Protein AF-A0A4Y7SWI3-F1 (afdb_monomer)

pLDDT: mean 71.52, std 21.08, range [27.8, 94.12]

Secondary structure (DSSP, 8-state):
------------TTS----------TTS-PPPP-------HHHHHHHHHHHHHHHHHHHHHHHHHHHHHHHHHHHHHHHHHHHHHHHHHHTT-SSHHHHHHHHHT---HHHHHHHHHHHHHHHHHHHHHHHHH-TTSHHHHHHHHHHHHHHHHHHHHHHHHHSPPTTS-HHHHHHH--HHHHHHHHHHH-HHHHHHHHHHHT-----------------------------PPPPP------TT-----PPP--------

Organism: Coprinellus micaceus (NCBI:txid71717)

Sequence (260 aa):
MTGSTKRKRNQAENSPVGTVFQPYDPHAPKKTRRVLVDLTPEVREKNQREWAAKQKERDEEKAKEDARRERELKEAEDRLVVESVELLRERGHETLFKFLKSLYTTRDQQLSGQVSKMVGHHAEELLEFIQARDSTAKTADWVKENFAKVLASEMDGVTQLLRPQRNGEVSVVLDEFSLEKLLENTEGIAPNLRQLVSDLLGYEQDQVTKKKKDVGKEIIDSPTQSGLSGKAPNSRILTRITRDDIPIWQPAEFENLSPQ

Radius of gyration: 35.12 Å; Cα contacts (8 Å, |Δi|>4): 52; chains: 1; bounding box: 72×80×93 Å

Structure (mmCIF, N/CA/C/O backbone):
data_AF-A0A4Y7SWI3-F1
#
_entry.id   AF-A0A4Y7SWI3-F1
#
loop_
_atom_site.group_PDB
_atom_site.id
_atom_site.type_symbol
_atom_site.label_atom_id
_atom_site.label_alt_id
_atom_site.label_comp_id
_atom_site.label_asym_id
_atom_site.label_entity_id
_atom_site.label_seq_id
_atom_site.pdbx_PDB_ins_code
_atom_site.Cartn_x
_atom_site.Cartn_y
_atom_site.Cartn_z
_atom_site.occupancy
_atom_site.B_iso_or_equiv
_atom_site.auth_seq_id
_atom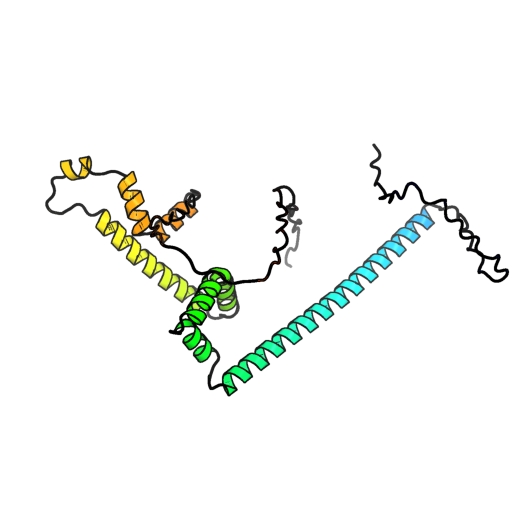_site.auth_comp_id
_atom_site.auth_asym_id
_atom_site.auth_atom_id
_atom_site.pdbx_PDB_model_num
ATOM 1 N N . MET A 1 1 ? 48.931 7.410 -10.418 1.00 37.62 1 MET A N 1
ATOM 2 C CA . MET A 1 1 ? 48.480 6.290 -9.565 1.00 37.62 1 MET A CA 1
ATOM 3 C C . MET A 1 1 ? 47.543 5.423 -10.392 1.00 37.62 1 MET A C 1
ATOM 5 O O . MET A 1 1 ? 46.530 5.925 -10.853 1.00 37.62 1 MET A O 1
ATOM 9 N N . THR A 1 2 ? 47.938 4.190 -10.702 1.00 39.50 2 THR A N 1
ATOM 10 C CA . THR A 1 2 ? 47.266 3.301 -11.664 1.00 39.50 2 THR A CA 1
ATOM 11 C C . THR A 1 2 ? 46.484 2.206 -10.933 1.00 39.50 2 THR A C 1
ATOM 13 O O . THR A 1 2 ? 47.064 1.382 -10.231 1.00 39.50 2 THR A O 1
ATOM 16 N N . GLY A 1 3 ? 45.157 2.195 -11.091 1.00 39.53 3 GLY A N 1
ATOM 17 C CA . GLY A 1 3 ? 44.271 1.149 -10.573 1.00 39.53 3 GLY A CA 1
ATOM 18 C C . GLY A 1 3 ? 44.156 -0.023 -11.549 1.00 39.53 3 GLY A C 1
ATOM 19 O O . GLY A 1 3 ? 43.645 0.126 -12.655 1.00 39.53 3 GLY A O 1
ATOM 20 N N . SER A 1 4 ? 44.659 -1.183 -11.132 1.00 40.66 4 SER A N 1
ATOM 21 C CA . SER A 1 4 ? 44.660 -2.459 -11.854 1.00 40.66 4 SER A CA 1
ATOM 22 C C . SER A 1 4 ? 43.340 -3.210 -11.645 1.00 40.66 4 SER A C 1
ATOM 24 O O . SER A 1 4 ? 42.996 -3.556 -10.515 1.00 40.66 4 SER A O 1
ATOM 26 N N . THR A 1 5 ? 42.598 -3.506 -12.715 1.00 46.28 5 THR A N 1
ATOM 27 C CA . THR A 1 5 ? 41.441 -4.413 -12.658 1.00 46.28 5 THR A CA 1
ATOM 28 C C . THR A 1 5 ? 41.903 -5.868 -12.796 1.00 46.28 5 THR A C 1
ATOM 30 O O . THR A 1 5 ? 42.345 -6.325 -13.852 1.00 46.28 5 THR A O 1
ATOM 33 N N . LYS A 1 6 ? 41.805 -6.613 -11.685 1.00 42.59 6 LYS A N 1
ATOM 34 C CA . LYS A 1 6 ? 42.124 -8.045 -11.576 1.00 42.59 6 LYS A CA 1
ATOM 35 C C . LYS A 1 6 ? 41.226 -8.880 -12.497 1.00 42.59 6 LYS A C 1
ATOM 37 O O . LYS A 1 6 ? 40.041 -9.056 -12.231 1.00 42.59 6 LYS A O 1
ATOM 42 N N . ARG A 1 7 ? 41.808 -9.485 -13.538 1.00 49.97 7 ARG A N 1
ATOM 43 C CA . ARG A 1 7 ? 41.201 -10.629 -14.237 1.00 49.97 7 ARG A CA 1
ATOM 44 C C . ARG A 1 7 ? 41.247 -11.854 -13.318 1.00 49.97 7 ARG A C 1
ATOM 46 O O . ARG A 1 7 ? 42.328 -12.258 -12.894 1.00 49.97 7 ARG A O 1
ATOM 53 N N . LYS A 1 8 ? 40.085 -12.450 -13.027 1.00 44.06 8 LYS A N 1
ATOM 54 C CA . LYS A 1 8 ? 39.962 -13.753 -12.351 1.00 44.06 8 LYS A CA 1
ATOM 55 C C . LYS A 1 8 ? 40.698 -14.813 -13.177 1.00 44.06 8 LYS A C 1
ATOM 57 O O . LYS A 1 8 ? 40.262 -15.183 -14.264 1.00 44.06 8 LYS A O 1
ATOM 62 N N . ARG A 1 9 ? 41.839 -15.268 -12.663 1.00 41.06 9 ARG A N 1
ATOM 63 C CA . ARG A 1 9 ? 42.593 -16.417 -13.165 1.00 41.06 9 ARG A CA 1
ATOM 64 C C . ARG A 1 9 ? 42.062 -17.638 -12.422 1.00 41.06 9 ARG A C 1
ATOM 66 O O . ARG A 1 9 ? 42.342 -17.783 -11.239 1.00 41.06 9 ARG A O 1
ATOM 73 N N . ASN A 1 10 ? 41.278 -18.482 -13.086 1.00 42.62 10 ASN A N 1
ATOM 74 C CA . ASN A 1 10 ? 40.970 -19.798 -12.536 1.00 42.62 10 ASN A CA 1
ATOM 75 C C . ASN A 1 10 ? 42.257 -20.632 -12.590 1.00 42.62 10 ASN A C 1
ATOM 77 O O . ASN A 1 10 ? 42.744 -20.983 -13.663 1.00 42.62 10 ASN A O 1
ATOM 81 N N . GLN A 1 11 ? 42.837 -20.847 -11.412 1.00 44.59 11 GLN A N 1
ATOM 82 C CA . GLN A 1 11 ? 43.920 -21.781 -11.133 1.00 44.59 11 GLN A CA 1
ATOM 83 C C . GLN A 1 11 ? 43.349 -23.205 -11.199 1.00 44.59 11 GLN A C 1
ATOM 85 O O . GLN A 1 11 ? 42.493 -23.570 -10.399 1.00 44.59 11 GLN A O 1
ATOM 90 N N . ALA A 1 12 ? 43.835 -24.004 -12.143 1.00 43.47 12 ALA A N 1
ATOM 91 C CA . ALA A 1 12 ? 43.841 -25.459 -12.048 1.00 43.47 12 ALA A CA 1
ATOM 92 C C . ALA A 1 12 ? 45.313 -25.885 -12.147 1.00 43.47 12 ALA A C 1
ATOM 94 O O . ALA A 1 12 ? 45.834 -26.189 -13.219 1.00 43.47 12 ALA A O 1
ATOM 95 N N . GLU A 1 13 ? 46.016 -25.783 -11.020 1.00 50.88 13 GLU A N 1
ATOM 96 C CA . GLU A 1 13 ? 47.430 -26.136 -10.856 1.00 50.88 13 GLU A CA 1
ATOM 97 C C . GLU A 1 13 ? 47.596 -27.652 -10.725 1.00 50.88 13 GLU A C 1
ATOM 99 O O . GLU A 1 13 ? 47.768 -28.171 -9.631 1.00 50.88 13 GLU A O 1
ATOM 104 N N . ASN A 1 14 ? 47.441 -28.356 -11.850 1.00 52.88 14 ASN A N 1
ATOM 105 C CA . ASN A 1 14 ? 48.118 -29.616 -12.224 1.00 52.88 14 ASN A CA 1
ATOM 106 C C . ASN A 1 14 ? 47.456 -30.288 -13.438 1.00 52.88 14 ASN A C 1
ATOM 108 O O . ASN A 1 14 ? 47.451 -31.510 -13.566 1.00 52.88 14 ASN A O 1
ATOM 112 N N . SER A 1 15 ? 46.912 -29.511 -14.376 1.00 49.03 15 SER A N 1
ATOM 113 C CA . SER A 1 15 ? 46.678 -30.059 -15.710 1.00 49.03 15 SER A CA 1
ATOM 114 C C . SER A 1 15 ? 47.949 -29.829 -16.527 1.00 49.03 15 SER A C 1
ATOM 116 O O . SER A 1 15 ? 48.366 -28.669 -16.626 1.00 49.03 15 SER A O 1
ATOM 118 N N . PRO A 1 16 ? 48.578 -30.864 -17.127 1.00 50.22 16 PRO A N 1
ATOM 119 C CA . PRO A 1 16 ? 49.576 -30.609 -18.157 1.00 50.22 16 PRO A CA 1
ATOM 120 C C . PRO A 1 16 ? 48.897 -29.695 -19.172 1.00 50.22 16 PRO A C 1
ATOM 122 O O . PRO A 1 16 ? 47.723 -29.913 -19.490 1.00 50.22 16 PRO A O 1
ATOM 125 N N . VAL A 1 17 ? 49.583 -28.624 -19.581 1.00 51.03 17 VAL A N 1
ATOM 126 C CA . VAL A 1 17 ? 49.103 -27.712 -20.622 1.00 51.03 17 VAL A CA 1
ATOM 127 C C . VAL A 1 17 ? 48.615 -28.597 -21.753 1.00 51.03 17 VAL A C 1
ATOM 129 O O 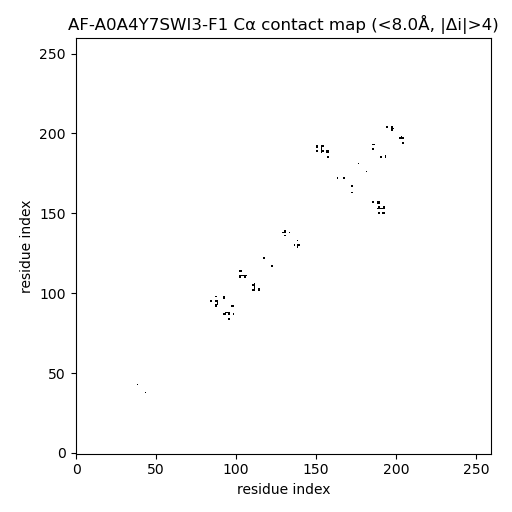. VAL A 1 17 ? 49.409 -29.248 -22.427 1.00 51.03 17 VAL A O 1
ATOM 132 N N . GLY A 1 18 ? 47.294 -28.693 -21.890 1.00 47.78 18 GLY A N 1
ATOM 133 C CA . GLY A 1 18 ? 46.654 -29.427 -22.957 1.00 47.78 18 GLY A CA 1
ATOM 134 C C . GLY A 1 18 ? 46.876 -28.629 -24.222 1.00 47.78 18 GLY A C 1
ATOM 135 O O . GLY A 1 18 ? 45.960 -27.986 -24.723 1.00 47.78 18 GLY A O 1
ATOM 136 N N . THR A 1 19 ? 48.102 -28.638 -24.742 1.00 57.06 19 THR A N 1
ATOM 137 C CA . THR A 1 19 ? 48.333 -28.553 -26.175 1.00 57.06 19 THR A CA 1
ATOM 138 C C . THR A 1 19 ? 47.625 -29.760 -26.757 1.00 57.06 19 THR A C 1
ATOM 140 O O . THR A 1 19 ? 48.216 -30.811 -26.985 1.00 57.06 19 THR A O 1
ATOM 143 N N . VAL A 1 20 ? 46.311 -29.624 -26.934 1.00 56.41 20 VAL A N 1
ATOM 144 C CA . VAL A 1 20 ? 45.574 -30.429 -27.888 1.00 56.41 20 VAL A CA 1
ATOM 145 C C . VAL A 1 20 ? 46.288 -30.137 -29.194 1.00 56.41 20 VAL A C 1
ATOM 147 O O . VAL A 1 20 ? 46.222 -29.017 -29.702 1.00 56.41 20 VAL A O 1
ATOM 150 N N . PHE A 1 21 ? 47.086 -31.099 -29.649 1.00 56.59 21 PHE A N 1
ATOM 151 C CA . PHE A 1 21 ? 47.732 -31.049 -30.944 1.00 56.59 21 PHE A CA 1
ATOM 152 C C . PHE A 1 21 ? 46.587 -31.038 -31.953 1.00 56.59 21 PHE A C 1
ATOM 154 O O . PHE A 1 21 ? 46.033 -32.082 -32.287 1.00 56.59 21 PHE A O 1
ATOM 161 N N . GLN A 1 22 ? 46.125 -29.842 -32.328 1.00 64.25 22 GLN A N 1
ATOM 162 C CA . GLN A 1 22 ? 45.153 -29.711 -33.397 1.00 64.25 22 GLN A CA 1
ATOM 163 C C . GLN A 1 22 ? 45.850 -30.252 -34.646 1.00 64.25 22 GLN A C 1
ATOM 165 O O . GLN A 1 22 ? 46.928 -29.747 -34.980 1.00 64.25 22 GLN A O 1
ATOM 170 N N . PRO A 1 23 ? 45.301 -31.296 -35.297 1.00 66.50 23 PRO A N 1
ATOM 171 C CA . PRO A 1 23 ? 45.815 -31.752 -36.576 1.00 66.50 23 PRO A CA 1
ATOM 172 C C . PRO A 1 23 ? 45.941 -30.536 -37.487 1.00 66.50 23 PRO A C 1
ATOM 174 O O . PRO A 1 23 ? 45.025 -29.713 -37.539 1.00 66.50 23 PRO A O 1
ATOM 177 N N . TYR A 1 24 ? 47.094 -30.385 -38.137 1.00 69.69 24 TYR A N 1
ATOM 178 C CA . TYR A 1 24 ? 47.294 -29.316 -39.102 1.00 69.69 24 TYR A CA 1
ATOM 179 C C . TYR A 1 24 ? 46.238 -29.469 -40.196 1.00 69.69 24 TYR A C 1
ATOM 181 O O . TYR A 1 24 ? 46.327 -30.376 -41.020 1.00 69.69 24 TYR A O 1
ATOM 189 N N . ASP A 1 25 ? 45.217 -28.619 -40.155 1.00 73.12 25 ASP A N 1
ATOM 190 C CA . ASP A 1 25 ? 44.216 -28.517 -41.201 1.00 73.12 25 ASP A CA 1
ATOM 191 C C . ASP A 1 25 ? 44.720 -27.477 -42.217 1.00 73.12 25 ASP A C 1
ATOM 193 O O . ASP A 1 25 ? 44.736 -26.278 -41.908 1.00 73.12 25 ASP A O 1
ATOM 197 N N . PRO A 1 26 ? 45.169 -27.900 -43.416 1.00 68.94 26 PRO A N 1
ATOM 198 C CA . PRO A 1 26 ? 45.657 -26.988 -44.447 1.00 68.94 26 PRO A CA 1
ATOM 199 C C . PRO A 1 26 ? 44.564 -26.046 -44.978 1.00 68.94 26 PRO A C 1
ATOM 201 O O . PRO A 1 26 ? 44.886 -25.068 -45.656 1.00 68.94 26 PRO A O 1
ATOM 204 N N . HIS A 1 27 ? 43.293 -26.303 -44.648 1.00 74.31 27 HIS A N 1
ATOM 205 C CA . HIS A 1 27 ? 42.142 -25.477 -45.002 1.00 74.31 27 HIS A CA 1
ATOM 206 C C . HIS A 1 27 ? 41.594 -24.653 -43.833 1.00 74.31 27 HIS A C 1
ATOM 208 O O . HIS A 1 27 ? 40.660 -23.872 -44.036 1.00 74.31 27 HIS A O 1
ATOM 214 N N . ALA A 1 28 ? 42.178 -24.752 -42.633 1.00 70.88 28 ALA A N 1
ATOM 215 C CA . ALA A 1 28 ? 41.762 -23.909 -41.523 1.00 70.88 28 ALA A CA 1
ATOM 216 C C . ALA A 1 28 ? 41.959 -22.429 -41.895 1.00 70.88 28 ALA A C 1
ATOM 218 O O . ALA A 1 28 ? 43.050 -22.035 -42.334 1.00 70.88 28 ALA A O 1
ATOM 219 N N . PRO A 1 29 ? 40.932 -21.575 -41.715 1.00 72.06 29 PRO A N 1
ATOM 220 C CA . PRO A 1 29 ? 41.056 -20.164 -42.027 1.00 72.06 29 PRO A CA 1
ATOM 221 C C . PRO A 1 29 ? 42.171 -19.572 -41.163 1.00 72.06 29 PRO A C 1
ATOM 223 O O . PRO A 1 29 ? 42.093 -19.547 -39.931 1.00 72.06 29 PRO A O 1
ATOM 226 N N . LYS A 1 30 ? 43.243 -19.109 -41.816 1.00 72.88 30 LYS A N 1
ATOM 227 C CA . LYS A 1 30 ? 44.361 -18.439 -41.146 1.00 72.88 30 LYS A CA 1
ATOM 228 C C . LYS A 1 30 ? 43.786 -17.277 -40.341 1.00 72.88 30 LYS A C 1
ATOM 230 O O . LYS A 1 30 ? 43.145 -16.399 -40.914 1.00 72.88 30 LYS A O 1
ATOM 235 N N . LYS A 1 31 ? 44.012 -17.264 -39.021 1.00 65.69 31 LYS A N 1
ATOM 236 C CA . LYS A 1 31 ? 43.609 -16.138 -38.165 1.00 65.69 31 LYS A CA 1
ATOM 237 C C . LYS A 1 31 ? 44.147 -14.853 -38.787 1.00 65.69 31 LYS A C 1
ATOM 239 O O . LYS A 1 31 ? 45.359 -14.706 -38.945 1.00 65.69 31 LYS A O 1
ATOM 244 N N . THR A 1 32 ? 43.249 -13.946 -39.155 1.00 61.25 32 THR A N 1
ATOM 245 C CA . THR A 1 32 ? 43.605 -12.679 -39.786 1.00 61.25 32 THR A CA 1
ATOM 246 C C . THR A 1 32 ? 44.532 -11.924 -38.843 1.00 61.25 32 THR A C 1
ATOM 248 O O . THR A 1 32 ? 44.168 -11.600 -37.708 1.00 61.25 32 THR A O 1
ATOM 251 N N . ARG A 1 33 ? 45.769 -11.690 -39.287 1.00 58.16 33 ARG A N 1
ATOM 252 C CA . ARG A 1 33 ? 46.741 -10.907 -38.528 1.00 58.16 33 ARG A CA 1
ATOM 253 C C . ARG A 1 33 ? 46.169 -9.495 -38.427 1.00 58.16 33 ARG A C 1
ATOM 255 O O . ARG A 1 33 ? 45.943 -8.859 -39.452 1.00 58.16 33 ARG A O 1
ATOM 262 N N . ARG A 1 34 ? 45.869 -9.029 -37.210 1.00 58.25 34 ARG A N 1
ATOM 263 C CA . ARG A 1 34 ? 45.411 -7.649 -37.002 1.00 58.25 34 ARG A CA 1
ATOM 264 C C . ARG A 1 34 ? 46.530 -6.728 -37.476 1.00 58.25 34 ARG A C 1
ATOM 266 O O . ARG A 1 34 ? 47.613 -6.742 -36.895 1.00 58.25 34 ARG A O 1
ATOM 273 N N . VAL A 1 35 ? 46.287 -5.999 -38.559 1.00 64.44 35 VAL A N 1
ATOM 274 C CA . VAL A 1 35 ? 47.205 -4.965 -39.032 1.00 64.44 35 VAL A CA 1
ATOM 275 C C . VAL A 1 35 ? 47.141 -3.831 -38.016 1.00 64.44 35 VAL A C 1
ATOM 277 O O . VAL A 1 35 ? 46.055 -3.339 -37.707 1.00 64.44 35 VAL A O 1
ATOM 280 N N . LEU A 1 36 ? 48.290 -3.473 -37.444 1.00 53.94 36 LEU A N 1
ATOM 281 C CA . LEU A 1 36 ? 48.401 -2.298 -36.593 1.00 53.94 36 LEU A CA 1
ATOM 282 C C . LEU A 1 36 ? 48.322 -1.082 -37.520 1.00 53.94 36 LEU A C 1
ATOM 284 O O . LEU A 1 36 ? 49.266 -0.795 -38.245 1.00 53.94 36 LEU A O 1
ATOM 288 N N . VAL A 1 37 ? 47.153 -0.450 -37.575 1.00 67.50 37 VAL A N 1
ATOM 289 C CA . VAL A 1 37 ? 46.970 0.831 -38.262 1.00 67.50 37 VAL A CA 1
ATOM 290 C C . VAL A 1 37 ? 47.477 1.914 -37.316 1.00 67.50 37 VAL A C 1
ATOM 292 O O . VAL A 1 37 ? 47.088 1.918 -36.146 1.00 67.50 37 VAL A O 1
ATOM 295 N N . ASP A 1 38 ? 48.332 2.814 -37.795 1.00 62.25 38 ASP A N 1
ATOM 296 C CA . ASP A 1 38 ? 48.786 3.960 -37.008 1.00 62.25 38 ASP A CA 1
ATOM 297 C C . ASP A 1 38 ? 47.578 4.850 -36.686 1.00 62.25 38 ASP A C 1
ATOM 299 O O . ASP A 1 38 ? 47.000 5.499 -37.559 1.00 62.25 38 ASP A O 1
ATOM 303 N N . LEU A 1 39 ? 47.134 4.828 -35.424 1.00 62.44 39 LEU A N 1
ATOM 304 C CA . LEU A 1 39 ? 46.020 5.653 -34.963 1.00 62.44 39 LEU A CA 1
ATOM 305 C C . LEU A 1 39 ? 46.474 7.114 -34.899 1.00 62.44 39 LEU A C 1
ATOM 307 O O . LEU A 1 39 ? 46.989 7.569 -33.875 1.00 62.44 39 LEU A O 1
ATOM 311 N N . THR A 1 40 ? 46.221 7.866 -35.964 1.00 74.31 40 THR A N 1
ATOM 312 C CA . THR A 1 40 ? 46.177 9.326 -35.882 1.00 74.31 40 THR A CA 1
ATOM 313 C C . THR A 1 40 ? 45.034 9.758 -34.945 1.00 74.31 40 THR A C 1
ATOM 315 O O . THR A 1 40 ? 44.027 9.047 -34.812 1.00 74.31 40 THR A O 1
ATOM 318 N N . PRO A 1 41 ? 45.165 10.902 -34.247 1.00 75.44 41 PRO A N 1
ATOM 319 C CA . PRO A 1 41 ? 44.153 11.375 -33.297 1.00 75.44 41 PRO A CA 1
ATOM 320 C C . PRO A 1 41 ? 42.759 11.537 -33.929 1.00 75.44 41 PRO A C 1
ATOM 322 O O . PRO A 1 41 ? 41.765 11.200 -33.290 1.00 75.44 41 PRO A O 1
ATOM 325 N N . GLU A 1 42 ? 42.681 11.921 -35.203 1.00 77.00 42 GLU A N 1
ATOM 326 C CA . GLU A 1 42 ? 41.424 12.069 -35.954 1.00 77.00 42 GLU A CA 1
ATOM 327 C C . GLU A 1 42 ? 40.697 10.732 -36.185 1.00 77.00 42 GLU A C 1
ATOM 329 O O . GLU A 1 42 ? 39.479 10.634 -36.028 1.00 77.00 42 GLU A O 1
ATOM 334 N N . VAL A 1 43 ? 41.440 9.661 -36.493 1.00 79.12 43 VAL A N 1
ATOM 335 C CA . VAL A 1 43 ? 40.873 8.311 -36.662 1.00 79.12 43 VAL A CA 1
ATOM 336 C C . VAL A 1 43 ? 40.382 7.763 -35.321 1.00 79.12 43 VAL A C 1
ATOM 338 O O . VAL A 1 43 ? 39.358 7.081 -35.260 1.00 79.12 43 VAL A O 1
ATOM 341 N N . ARG A 1 44 ? 41.070 8.092 -34.219 1.00 75.62 44 ARG A N 1
ATOM 342 C CA . ARG A 1 44 ? 40.626 7.729 -32.866 1.00 75.62 44 ARG A CA 1
ATOM 343 C C . ARG A 1 44 ? 39.312 8.419 -32.507 1.00 75.62 44 ARG A C 1
ATOM 345 O O . ARG A 1 44 ? 38.418 7.753 -31.991 1.00 75.62 44 ARG A O 1
ATOM 352 N N . GLU A 1 45 ? 39.193 9.712 -32.784 1.00 82.06 45 GLU A N 1
ATOM 353 C CA . GLU A 1 45 ? 37.984 10.477 -32.481 1.00 82.06 45 GLU A CA 1
ATOM 354 C C . GLU A 1 45 ? 36.787 9.998 -33.313 1.00 82.06 45 GLU A C 1
ATOM 356 O O . GLU A 1 45 ? 35.703 9.777 -32.771 1.00 82.06 45 GLU A O 1
ATOM 361 N N . LYS A 1 46 ? 36.990 9.729 -34.608 1.00 84.12 46 LYS A N 1
ATOM 362 C CA . LYS A 1 46 ? 35.952 9.156 -35.474 1.00 84.12 46 LYS A CA 1
ATOM 363 C C . LYS A 1 46 ? 35.473 7.791 -34.966 1.00 84.12 46 LYS A C 1
ATOM 365 O O . LYS A 1 46 ? 34.272 7.587 -34.809 1.00 84.12 46 LYS A O 1
ATOM 370 N N . ASN A 1 47 ? 36.398 6.901 -34.605 1.00 84.62 47 ASN A N 1
ATOM 371 C CA . ASN A 1 47 ? 36.060 5.589 -34.046 1.00 84.62 47 ASN A CA 1
ATOM 372 C C . ASN A 1 47 ? 35.346 5.692 -32.687 1.00 84.62 47 ASN A C 1
ATOM 374 O O . ASN A 1 47 ? 34.461 4.891 -32.399 1.00 84.62 47 ASN A O 1
ATOM 378 N N . GLN A 1 48 ? 35.708 6.668 -31.847 1.00 84.00 48 GLN A N 1
ATOM 379 C CA . GLN A 1 48 ? 35.015 6.924 -30.580 1.00 84.00 48 GLN A CA 1
ATOM 380 C C . GLN A 1 48 ? 33.583 7.412 -30.808 1.00 84.00 48 GLN A C 1
ATOM 382 O O . GLN A 1 48 ? 32.672 6.929 -30.138 1.00 84.00 48 GLN A O 1
ATOM 387 N N . ARG A 1 49 ? 33.367 8.315 -31.772 1.00 87.38 49 ARG A N 1
ATOM 388 C CA . ARG A 1 49 ? 32.030 8.807 -32.140 1.00 87.38 49 ARG A CA 1
ATOM 389 C C . ARG A 1 49 ? 31.157 7.697 -32.725 1.00 87.38 49 ARG A C 1
ATOM 391 O O . ARG A 1 49 ? 30.011 7.558 -32.315 1.00 87.38 49 ARG A O 1
ATOM 398 N N . GLU A 1 50 ? 31.700 6.874 -33.620 1.00 88.62 50 GLU A N 1
ATOM 399 C CA . GLU A 1 50 ? 30.988 5.723 -34.194 1.00 88.62 50 GLU A CA 1
ATOM 400 C C . GLU A 1 50 ? 30.662 4.664 -33.134 1.00 88.62 50 GLU A C 1
ATOM 402 O O . GLU A 1 50 ? 29.552 4.135 -33.100 1.00 88.62 50 GLU A O 1
ATOM 407 N N . TRP A 1 51 ? 31.596 4.381 -32.221 1.00 88.88 51 TRP A N 1
ATOM 408 C CA . TRP A 1 51 ? 31.346 3.467 -31.110 1.00 88.88 51 TRP A CA 1
ATOM 409 C C . TRP A 1 51 ? 30.276 4.012 -30.158 1.00 88.88 51 TRP A C 1
ATOM 411 O O . TRP A 1 51 ? 29.380 3.264 -29.776 1.00 88.88 51 TRP A O 1
ATOM 421 N N . ALA A 1 52 ? 30.324 5.304 -29.825 1.00 90.06 52 ALA A N 1
ATOM 422 C CA . ALA A 1 52 ? 29.325 5.955 -28.983 1.00 90.06 52 ALA A CA 1
ATOM 423 C C . ALA A 1 52 ? 27.938 5.981 -29.647 1.00 90.06 52 ALA A C 1
ATOM 425 O O . ALA A 1 52 ? 26.948 5.682 -28.986 1.00 90.06 52 ALA A O 1
ATOM 426 N N . ALA A 1 53 ? 27.857 6.269 -30.950 1.00 90.31 53 ALA A N 1
ATOM 427 C CA . ALA A 1 53 ? 26.608 6.205 -31.709 1.00 90.31 53 ALA A CA 1
ATOM 428 C C . ALA A 1 53 ? 26.031 4.782 -31.719 1.00 90.31 53 ALA A C 1
ATOM 430 O O . ALA A 1 53 ? 24.847 4.592 -31.464 1.00 90.31 53 ALA A O 1
ATOM 431 N N . LYS A 1 54 ? 26.886 3.771 -31.906 1.00 91.12 54 LYS A N 1
ATOM 432 C CA . LYS A 1 54 ? 26.484 2.361 -31.887 1.00 91.12 54 LYS A CA 1
ATOM 433 C C . LYS A 1 54 ? 26.084 1.856 -30.495 1.00 91.12 54 LYS A C 1
ATOM 435 O O . LYS A 1 54 ? 25.284 0.929 -30.397 1.00 91.12 54 LYS A O 1
ATOM 440 N N . GLN A 1 55 ? 26.646 2.418 -29.420 1.00 88.50 55 GLN A N 1
ATOM 441 C CA . GLN A 1 55 ? 26.161 2.151 -28.061 1.00 88.50 55 GLN A CA 1
ATOM 442 C C . GLN A 1 55 ? 24.776 2.760 -27.859 1.00 88.50 55 GLN A C 1
ATOM 444 O O . GLN A 1 55 ? 23.877 2.037 -27.454 1.00 88.50 55 GLN A O 1
ATOM 449 N N . LYS A 1 56 ? 24.579 4.030 -28.240 1.00 90.81 56 LYS A N 1
ATOM 450 C CA . LYS A 1 56 ? 23.265 4.685 -28.153 1.00 90.81 56 LYS A CA 1
ATOM 451 C C . LYS A 1 56 ? 22.190 3.920 -28.918 1.00 90.81 56 LYS A C 1
ATOM 453 O O . LYS A 1 56 ? 21.150 3.629 -28.352 1.00 90.81 56 LYS A O 1
ATOM 458 N N . GLU A 1 57 ? 22.473 3.512 -30.152 1.00 91.25 57 GLU A N 1
ATOM 459 C CA . GLU A 1 57 ? 21.544 2.711 -30.959 1.00 91.25 57 GLU A CA 1
ATOM 460 C C . GLU A 1 57 ? 21.186 1.379 -30.279 1.00 91.25 57 GLU A C 1
ATOM 462 O O . GLU A 1 57 ? 20.021 0.997 -30.230 1.00 91.25 57 GLU A O 1
ATOM 467 N N . ARG A 1 58 ? 22.173 0.694 -29.686 1.00 90.19 58 ARG A N 1
ATOM 468 C CA . ARG A 1 58 ? 21.950 -0.560 -28.952 1.00 90.19 58 ARG A CA 1
ATOM 469 C C . ARG A 1 58 ? 21.142 -0.348 -27.673 1.00 90.19 58 ARG A C 1
ATOM 471 O O . ARG A 1 58 ? 20.327 -1.199 -27.327 1.00 90.19 58 ARG A O 1
ATOM 478 N N . ASP A 1 59 ? 21.400 0.732 -26.950 1.00 90.62 59 ASP A N 1
ATOM 479 C CA . ASP A 1 59 ? 20.684 1.051 -25.719 1.00 90.62 59 ASP A CA 1
ATOM 480 C C . ASP A 1 59 ? 19.243 1.477 -26.031 1.00 90.62 59 ASP A C 1
ATOM 482 O O . ASP A 1 59 ? 18.322 1.060 -25.336 1.00 90.62 59 ASP A O 1
ATOM 486 N N . GLU A 1 60 ? 19.021 2.200 -27.132 1.00 91.75 60 GLU A N 1
ATOM 487 C CA . GLU A 1 60 ? 17.688 2.515 -27.652 1.00 91.75 60 GLU A CA 1
ATOM 488 C C . GLU A 1 60 ? 16.933 1.265 -28.124 1.00 91.75 60 GLU A C 1
ATOM 490 O O . GLU A 1 60 ? 15.735 1.139 -27.872 1.00 91.75 60 GLU A O 1
ATOM 495 N N . GLU A 1 61 ? 17.605 0.330 -28.801 1.00 91.56 61 GLU A N 1
ATOM 496 C CA . GLU A 1 61 ? 17.008 -0.937 -29.233 1.00 91.56 61 GLU A CA 1
ATOM 497 C C . GLU A 1 61 ? 16.615 -1.804 -28.030 1.00 91.56 61 GLU A C 1
ATOM 499 O O . GLU A 1 61 ? 15.489 -2.297 -27.973 1.00 91.56 61 GLU A O 1
ATOM 504 N N . LYS A 1 62 ? 17.492 -1.913 -27.025 1.00 92.00 62 LYS A N 1
ATOM 505 C CA . LYS A 1 62 ? 17.185 -2.606 -25.767 1.00 92.00 62 LYS A CA 1
ATOM 506 C C . LYS A 1 62 ? 16.051 -1.939 -25.005 1.00 92.00 62 LYS A C 1
ATOM 508 O O . LYS A 1 62 ? 15.140 -2.633 -24.582 1.00 92.00 62 LYS A O 1
ATOM 513 N N . ALA A 1 63 ? 16.054 -0.612 -24.885 1.00 92.25 63 ALA A N 1
ATOM 514 C CA . ALA A 1 63 ? 14.978 0.113 -24.215 1.00 92.25 63 ALA A CA 1
ATOM 515 C C . ALA A 1 63 ? 13.627 -0.102 -24.915 1.00 92.25 63 ALA A C 1
ATOM 517 O O . ALA A 1 63 ? 12.605 -0.264 -24.253 1.00 92.25 63 ALA A O 1
ATOM 518 N N . LYS A 1 64 ? 13.610 -0.156 -26.255 1.00 92.94 64 LYS A N 1
ATOM 519 C CA . LYS A 1 64 ? 12.404 -0.493 -27.026 1.00 92.94 64 LYS A CA 1
ATOM 520 C C . LYS A 1 64 ? 11.973 -1.941 -26.812 1.00 92.94 64 LYS A C 1
ATOM 522 O O . LYS A 1 64 ? 10.775 -2.195 -26.702 1.00 92.94 64 LYS A O 1
ATOM 527 N N . GLU A 1 65 ? 12.914 -2.881 -26.771 1.00 91.38 65 GLU A N 1
ATOM 528 C CA . GLU A 1 65 ? 12.612 -4.291 -26.518 1.00 91.38 65 GLU A CA 1
ATOM 529 C C . GLU A 1 65 ? 12.080 -4.509 -25.096 1.00 91.38 65 GLU A C 1
ATOM 531 O O . GLU A 1 65 ? 11.056 -5.168 -24.925 1.00 91.38 65 GLU A O 1
ATOM 536 N N . ASP A 1 66 ? 12.711 -3.906 -24.091 1.00 91.50 66 ASP A N 1
ATOM 537 C CA . ASP A 1 66 ? 12.297 -3.995 -22.692 1.00 91.50 66 ASP A CA 1
ATOM 538 C C . ASP A 1 66 ? 10.937 -3.319 -22.477 1.00 91.50 66 ASP A C 1
ATOM 540 O O . ASP A 1 66 ? 10.053 -3.922 -21.872 1.00 91.50 66 ASP A O 1
ATOM 544 N N . ALA A 1 67 ? 10.694 -2.151 -23.084 1.00 92.62 67 ALA A N 1
ATOM 545 C CA . ALA A 1 67 ? 9.376 -1.514 -23.064 1.00 92.62 67 ALA A CA 1
ATOM 546 C C . ALA A 1 67 ? 8.298 -2.364 -23.759 1.00 92.62 67 ALA A C 1
ATOM 548 O O . ALA A 1 67 ? 7.133 -2.338 -23.360 1.00 92.62 67 ALA A O 1
ATOM 549 N N . ARG A 1 68 ? 8.653 -3.126 -24.805 1.00 93.00 68 ARG A N 1
ATOM 550 C CA . ARG A 1 68 ? 7.717 -4.061 -25.446 1.00 93.00 68 ARG A CA 1
ATOM 551 C C . ARG A 1 68 ? 7.407 -5.239 -24.527 1.00 93.00 68 ARG A C 1
ATOM 553 O O . ARG A 1 68 ? 6.237 -5.563 -24.359 1.00 93.00 68 ARG A O 1
ATOM 560 N N . ARG A 1 69 ? 8.427 -5.834 -23.901 1.00 91.44 69 ARG A N 1
ATOM 561 C CA . ARG A 1 69 ? 8.254 -6.935 -22.940 1.00 91.44 69 ARG A CA 1
ATOM 562 C C . ARG A 1 69 ? 7.421 -6.512 -21.736 1.00 91.44 69 ARG A C 1
ATOM 564 O O . ARG A 1 69 ? 6.549 -7.261 -21.323 1.00 91.44 69 ARG A O 1
ATOM 571 N N . GLU A 1 70 ? 7.651 -5.318 -21.199 1.00 91.44 70 GLU A N 1
ATOM 572 C CA . GLU A 1 70 ? 6.873 -4.788 -20.076 1.00 91.44 70 GLU A CA 1
ATOM 573 C C . GLU A 1 70 ? 5.393 -4.621 -20.444 1.00 91.44 70 GLU A C 1
ATOM 575 O O . GLU A 1 70 ? 4.516 -5.006 -19.674 1.00 91.44 70 GLU A O 1
ATOM 580 N N . ARG A 1 71 ? 5.097 -4.125 -21.654 1.00 91.38 71 ARG A N 1
ATOM 581 C CA . ARG A 1 71 ? 3.716 -4.049 -22.156 1.00 91.38 71 ARG A CA 1
ATOM 582 C C . ARG A 1 71 ? 3.089 -5.428 -22.324 1.00 91.38 71 ARG A C 1
ATOM 584 O O . ARG A 1 71 ? 1.968 -5.623 -21.877 1.00 91.38 71 ARG A O 1
ATOM 591 N N . GLU A 1 72 ? 3.805 -6.375 -22.927 1.00 92.44 72 GLU A N 1
ATOM 592 C CA . GLU A 1 72 ? 3.323 -7.751 -23.107 1.00 92.44 72 GLU A CA 1
ATOM 593 C C . GLU A 1 72 ? 3.031 -8.429 -21.755 1.00 92.44 72 GLU A C 1
ATOM 595 O O . GLU A 1 72 ? 2.004 -9.093 -21.610 1.00 92.44 72 GLU A O 1
ATOM 600 N N . LEU A 1 73 ? 3.892 -8.226 -20.751 1.00 91.94 73 LEU A N 1
ATOM 601 C CA . LEU A 1 73 ? 3.682 -8.727 -19.390 1.00 91.94 73 LEU A CA 1
ATOM 602 C C . LEU A 1 73 ? 2.455 -8.089 -18.740 1.00 91.94 73 LEU A C 1
ATOM 604 O O . LEU A 1 73 ? 1.600 -8.806 -18.228 1.00 91.94 73 LEU A O 1
ATOM 608 N N . LYS A 1 74 ? 2.325 -6.763 -18.823 1.00 91.25 74 LYS A N 1
ATOM 609 C CA . LYS A 1 74 ? 1.180 -6.043 -18.261 1.00 91.25 74 LYS A CA 1
ATOM 610 C C . LYS A 1 74 ? -0.139 -6.462 -18.911 1.00 91.25 74 LYS A C 1
ATOM 612 O O . LYS A 1 74 ? -1.121 -6.701 -18.221 1.00 91.25 74 LYS A O 1
ATOM 617 N N . GLU A 1 75 ? -0.157 -6.617 -20.232 1.00 91.81 75 GLU A N 1
ATOM 618 C CA . GLU A 1 75 ? -1.332 -7.115 -20.949 1.00 91.81 75 GLU A CA 1
ATOM 619 C C . GLU A 1 75 ? -1.682 -8.556 -20.559 1.00 91.81 75 GLU A C 1
ATOM 621 O O . GLU A 1 75 ? -2.862 -8.905 -20.495 1.00 91.81 75 GLU A O 1
ATOM 626 N N . ALA A 1 76 ? -0.685 -9.410 -20.307 1.00 91.69 76 ALA A N 1
ATOM 627 C CA . ALA A 1 76 ? -0.921 -10.767 -19.827 1.00 91.69 76 ALA A CA 1
ATOM 628 C C . ALA A 1 76 ? -1.509 -10.769 -18.407 1.00 91.69 76 ALA A C 1
ATOM 630 O O . ALA A 1 76 ? -2.468 -11.497 -18.149 1.00 91.69 76 ALA A O 1
ATOM 631 N N . GLU A 1 77 ? -0.991 -9.930 -17.509 1.00 92.06 77 GLU A N 1
ATOM 632 C CA . GLU A 1 77 ? -1.532 -9.752 -16.158 1.00 92.06 77 GLU A CA 1
ATOM 633 C C . GLU A 1 77 ? -2.975 -9.236 -16.188 1.00 92.06 77 GLU A C 1
ATOM 635 O O . GLU A 1 77 ? -3.852 -9.819 -15.547 1.00 92.06 77 GLU A O 1
ATOM 640 N N . ASP A 1 78 ? -3.254 -8.212 -16.998 1.00 90.50 78 ASP A N 1
ATOM 641 C CA . ASP A 1 78 ? -4.598 -7.653 -17.155 1.00 90.50 78 ASP A CA 1
ATOM 642 C C . ASP A 1 78 ? -5.596 -8.711 -17.657 1.00 90.50 78 ASP A C 1
ATOM 644 O O . ASP A 1 78 ? -6.725 -8.793 -17.164 1.00 90.50 78 ASP A O 1
ATOM 648 N N . ARG A 1 79 ? -5.181 -9.581 -18.591 1.00 92.62 79 ARG A N 1
ATOM 649 C CA . ARG A 1 79 ? -6.015 -10.698 -19.070 1.00 92.62 79 ARG A CA 1
ATOM 650 C C . ARG A 1 79 ? -6.345 -11.688 -17.956 1.00 92.62 79 ARG A C 1
ATOM 652 O O . ARG A 1 79 ? -7.506 -12.072 -17.827 1.00 92.62 79 ARG A O 1
ATOM 659 N N . LEU A 1 80 ? -5.361 -12.063 -17.138 1.00 93.12 80 LEU A N 1
ATOM 660 C CA . LEU A 1 80 ? -5.575 -12.978 -16.013 1.00 93.12 80 LEU A CA 1
ATOM 661 C C . LEU A 1 80 ? -6.532 -12.388 -14.973 1.00 93.12 80 LEU A C 1
ATOM 663 O O . LEU A 1 80 ? -7.349 -13.114 -14.404 1.00 93.12 80 LEU A O 1
ATOM 667 N N . VAL A 1 81 ? -6.465 -11.076 -14.727 1.00 90.25 81 VAL A N 1
ATOM 668 C CA . VAL A 1 81 ? -7.398 -10.391 -13.820 1.00 90.25 81 VAL A CA 1
ATOM 669 C C . VAL A 1 81 ? -8.827 -10.464 -14.355 1.00 90.25 81 VAL A C 1
ATOM 671 O O . VAL A 1 81 ? -9.739 -10.794 -13.596 1.00 90.25 81 VAL A O 1
ATOM 674 N N . VAL A 1 82 ? -9.031 -10.196 -15.648 1.00 90.69 82 VAL A N 1
ATOM 675 C CA . VAL A 1 82 ? -10.359 -10.281 -16.279 1.00 90.69 82 VAL A CA 1
ATOM 676 C C . VAL A 1 82 ? -10.912 -11.703 -16.188 1.00 90.69 82 VAL A C 1
ATOM 678 O O . VAL A 1 82 ? -12.017 -11.887 -15.679 1.00 90.69 82 VAL A O 1
ATOM 681 N N . GLU A 1 83 ? -10.120 -12.705 -16.573 1.00 91.62 83 GLU A N 1
ATOM 682 C CA . GLU A 1 83 ? -10.508 -14.120 -16.500 1.00 91.62 83 GLU A CA 1
ATOM 683 C C . GLU A 1 83 ? -10.860 -14.535 -15.061 1.00 91.62 83 GLU A C 1
ATOM 685 O O . GLU A 1 83 ? -11.875 -15.185 -14.808 1.00 91.62 83 GLU A O 1
ATOM 690 N N . SER A 1 84 ? -10.073 -14.087 -14.080 1.00 90.38 84 SER A N 1
ATOM 691 C CA . SER A 1 84 ? -10.332 -14.362 -12.664 1.00 90.38 84 SER A CA 1
ATOM 692 C C . SER A 1 84 ? -11.660 -13.763 -12.191 1.00 90.38 84 SER A C 1
ATOM 694 O O . SER A 1 84 ? -12.403 -14.407 -11.449 1.00 90.38 84 SER A O 1
ATOM 696 N N . VAL A 1 85 ? -11.987 -12.538 -12.614 1.00 89.75 85 VAL A N 1
ATOM 697 C CA . VAL A 1 85 ? -13.258 -11.883 -12.267 1.00 89.75 85 VAL A CA 1
ATOM 698 C C . VAL A 1 85 ? -14.446 -12.594 -12.920 1.00 89.75 85 VAL A C 1
ATOM 700 O O . VAL A 1 85 ? -15.493 -12.739 -12.284 1.00 89.75 85 VAL A O 1
ATOM 703 N N . GLU A 1 86 ? -14.290 -13.079 -14.149 1.00 89.44 86 GLU A N 1
ATOM 704 C CA . GLU A 1 86 ? -15.316 -13.868 -14.838 1.00 89.44 86 GLU A CA 1
ATOM 705 C C . GLU A 1 86 ? -15.572 -15.202 -14.128 1.00 89.44 86 GLU A C 1
ATOM 707 O O . GLU A 1 86 ? -16.721 -15.511 -13.807 1.00 89.44 86 GLU A O 1
ATOM 712 N N . LEU A 1 87 ? -14.518 -15.928 -13.748 1.00 91.25 87 LEU A N 1
ATOM 713 C CA . LEU A 1 87 ? -14.632 -17.171 -12.977 1.00 91.25 87 LEU A CA 1
ATOM 714 C C . LEU A 1 87 ? -15.326 -16.965 -11.623 1.00 91.25 87 LEU A C 1
ATOM 716 O O . LEU A 1 87 ? -16.108 -17.810 -11.180 1.00 91.25 87 LEU A O 1
ATOM 720 N N . LEU A 1 88 ? -15.070 -15.844 -10.942 1.00 90.69 88 LEU A N 1
ATOM 721 C CA . LEU A 1 88 ? -15.777 -15.504 -9.702 1.00 90.69 88 LEU A CA 1
ATOM 722 C C . LEU A 1 88 ? -17.277 -15.311 -9.942 1.00 90.69 88 LEU A C 1
ATOM 724 O O . LEU A 1 88 ? -18.096 -15.748 -9.125 1.00 90.69 88 LEU A O 1
ATOM 728 N N . ARG A 1 89 ? -17.634 -14.698 -11.074 1.00 88.56 89 ARG A N 1
ATOM 729 C CA . ARG A 1 89 ? -19.024 -14.496 -11.477 1.00 88.56 89 ARG A CA 1
ATOM 730 C C . ARG A 1 89 ? -19.722 -15.814 -11.787 1.00 88.56 89 ARG A C 1
ATOM 732 O O . ARG A 1 89 ? -20.840 -16.020 -11.318 1.00 88.56 89 ARG A O 1
ATOM 739 N N . GLU A 1 90 ? -19.055 -16.722 -12.494 1.00 89.44 90 GLU A N 1
ATOM 740 C CA . GLU A 1 90 ? -19.557 -18.079 -12.759 1.00 89.44 90 GLU A CA 1
ATOM 741 C C . GLU A 1 90 ? -19.778 -18.882 -11.471 1.00 89.44 90 GLU A C 1
ATOM 743 O O . GLU A 1 90 ? -20.750 -19.626 -11.352 1.00 89.44 90 GLU A O 1
ATOM 748 N N . ARG A 1 91 ? -18.921 -18.683 -10.462 1.00 89.12 91 ARG A N 1
ATOM 749 C CA . ARG A 1 91 ? -19.031 -19.322 -9.139 1.00 89.12 91 ARG A CA 1
ATOM 750 C C . ARG A 1 91 ? -20.091 -18.699 -8.223 1.00 89.12 91 ARG A C 1
ATOM 752 O O . ARG A 1 91 ? -20.184 -19.076 -7.057 1.00 89.12 91 ARG A O 1
ATOM 759 N N . GLY A 1 92 ? -20.905 -17.776 -8.734 1.00 86.94 92 GLY A N 1
ATOM 760 C CA . GLY A 1 92 ? -22.058 -17.218 -8.023 1.00 86.94 92 GLY A CA 1
ATOM 761 C C . GLY A 1 92 ? -21.793 -15.903 -7.287 1.00 86.94 92 GLY A C 1
ATOM 762 O O . GLY A 1 92 ? -22.686 -15.402 -6.601 1.00 86.94 92 GLY A O 1
ATOM 763 N N . HIS A 1 93 ? -20.613 -15.294 -7.435 1.00 87.69 93 HIS A N 1
ATOM 764 C CA . HIS A 1 93 ? -20.377 -13.940 -6.935 1.00 87.69 93 HIS A CA 1
ATOM 765 C C . HIS A 1 93 ? -20.748 -12.911 -8.007 1.00 87.69 93 HIS A C 1
ATOM 767 O O . HIS A 1 93 ? -19.957 -12.607 -8.889 1.00 87.69 93 HIS A O 1
ATOM 773 N N . GLU A 1 94 ? -21.948 -12.327 -7.915 1.00 85.12 94 GLU A N 1
ATOM 774 C CA . GLU A 1 94 ? -22.453 -11.371 -8.922 1.00 85.12 94 GLU A CA 1
ATOM 775 C C . GLU A 1 94 ? -21.513 -10.185 -9.198 1.00 85.12 94 GLU A C 1
ATOM 777 O O . GLU A 1 94 ? -21.504 -9.648 -10.304 1.00 85.12 94 GLU A O 1
ATOM 782 N N . THR A 1 95 ? -20.743 -9.755 -8.193 1.00 88.75 95 THR A N 1
ATOM 783 C CA . THR A 1 95 ? -19.771 -8.664 -8.314 1.00 88.75 95 THR A CA 1
ATOM 784 C C . THR A 1 95 ? -18.501 -8.970 -7.526 1.00 88.75 95 THR A C 1
ATOM 786 O O . THR A 1 95 ? -18.547 -9.626 -6.480 1.00 88.75 95 THR A O 1
ATOM 789 N N . LEU A 1 96 ? -17.371 -8.406 -7.971 1.00 87.88 96 LEU A N 1
ATOM 790 C CA . LEU A 1 96 ? -16.101 -8.466 -7.237 1.00 87.88 96 LEU A CA 1
ATOM 791 C C . LEU A 1 96 ? -16.242 -7.907 -5.811 1.00 87.88 96 LEU A C 1
ATOM 793 O O . LEU A 1 96 ? -15.677 -8.452 -4.868 1.00 87.88 96 LEU A O 1
ATOM 797 N N . PHE A 1 97 ? -17.066 -6.871 -5.630 1.00 89.25 97 PHE A N 1
ATOM 798 C CA . PHE A 1 97 ? -17.372 -6.322 -4.309 1.00 89.25 97 PHE A CA 1
ATOM 799 C C . PHE A 1 97 ? -18.019 -7.357 -3.377 1.00 89.25 97 PHE A C 1
ATOM 801 O O . PHE A 1 97 ? -17.615 -7.471 -2.222 1.00 89.25 97 PHE A O 1
ATOM 808 N N . LYS A 1 98 ? -19.000 -8.140 -3.856 1.00 88.81 98 LYS A N 1
ATOM 809 C CA . LYS A 1 98 ? -19.630 -9.197 -3.044 1.00 88.81 98 LYS A CA 1
ATOM 810 C C . LYS A 1 98 ? -18.626 -10.286 -2.662 1.00 88.81 98 LYS A C 1
ATOM 812 O O . LYS A 1 98 ? -18.673 -10.764 -1.530 1.00 88.81 98 LYS A O 1
ATOM 817 N N . PHE A 1 99 ? -17.722 -10.645 -3.573 1.00 91.06 99 PHE A N 1
ATOM 818 C CA . PHE A 1 99 ? -16.638 -11.583 -3.284 1.00 91.06 99 PHE A CA 1
ATOM 819 C C . PHE A 1 99 ? -15.701 -11.047 -2.194 1.00 91.06 99 PHE A C 1
ATOM 821 O O . PHE A 1 99 ? -15.543 -11.695 -1.162 1.00 91.06 99 PHE A O 1
ATOM 828 N N . LEU A 1 100 ? -15.161 -9.835 -2.369 1.00 90.31 100 LEU A N 1
ATOM 829 C CA . LEU A 1 100 ? -14.281 -9.203 -1.381 1.00 90.31 100 LEU A CA 1
ATOM 830 C C . LEU A 1 100 ? -14.9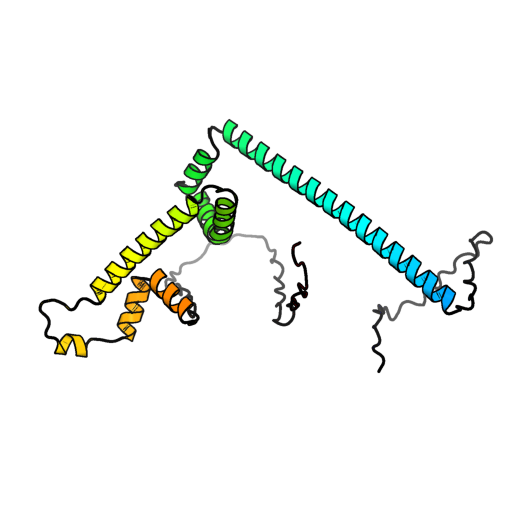76 -9.069 -0.026 1.00 90.31 100 LEU A C 1
ATOM 832 O O . LEU A 1 100 ? -14.413 -9.452 0.993 1.00 90.31 100 LEU A O 1
ATOM 836 N N . LYS A 1 101 ? -16.234 -8.615 -0.001 1.00 91.00 101 LYS A N 1
ATOM 837 C CA . LYS A 1 101 ? -17.020 -8.538 1.234 1.00 91.00 101 LYS A CA 1
ATOM 838 C C . LYS A 1 101 ? -17.101 -9.900 1.928 1.00 91.00 101 LYS A C 1
ATOM 840 O O . LYS A 1 101 ? -16.808 -9.980 3.113 1.00 91.00 101 LYS A O 1
ATOM 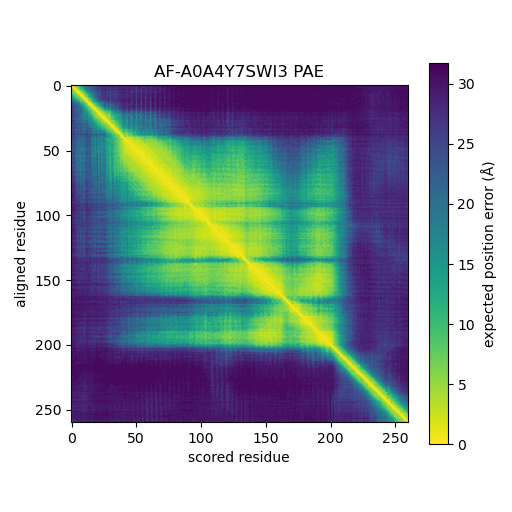845 N N . SER A 1 102 ? -17.446 -10.960 1.195 1.00 89.25 102 SER A N 1
ATOM 846 C CA . SER A 1 102 ? -17.505 -12.323 1.737 1.00 89.25 102 SER A CA 1
ATOM 847 C C . SER A 1 102 ? -16.150 -12.807 2.254 1.00 89.25 102 SER A C 1
ATOM 849 O O . SER A 1 102 ? -16.106 -13.512 3.259 1.00 89.25 102 SER A O 1
ATOM 851 N N . LEU A 1 103 ? -15.060 -12.434 1.582 1.00 89.94 103 LEU A N 1
ATOM 852 C CA . LEU A 1 103 ? -13.696 -12.781 1.967 1.00 89.94 103 LEU A CA 1
ATOM 853 C C . LEU A 1 103 ? -13.298 -12.099 3.285 1.00 89.94 103 LEU A C 1
ATOM 855 O O . LEU A 1 103 ? -12.806 -12.765 4.192 1.00 89.94 103 LEU A O 1
ATOM 859 N N . TYR A 1 104 ? -13.587 -10.803 3.431 1.00 89.50 104 TYR A N 1
ATOM 860 C CA . TYR A 1 104 ? -13.313 -10.046 4.658 1.00 89.50 104 TYR A CA 1
ATOM 861 C C . TYR A 1 104 ? -14.227 -10.424 5.830 1.00 89.50 104 TYR A C 1
ATOM 863 O O . TYR A 1 104 ? -13.840 -10.253 6.982 1.00 89.50 104 TYR A O 1
ATOM 871 N N . THR A 1 105 ? -15.425 -10.950 5.564 1.00 90.81 105 THR A N 1
ATOM 872 C CA . THR A 1 105 ? -16.372 -11.380 6.608 1.00 90.81 105 THR A CA 1
ATOM 873 C C . THR A 1 105 ? -16.435 -12.896 6.788 1.00 90.81 105 THR A C 1
ATOM 875 O O . THR A 1 105 ? -17.389 -13.402 7.384 1.00 90.81 105 THR A O 1
ATOM 878 N N . THR A 1 106 ? -15.478 -13.642 6.233 1.00 91.19 106 THR A N 1
ATOM 879 C CA . THR A 1 106 ? -15.499 -15.105 6.308 1.00 91.19 106 THR A CA 1
ATOM 880 C C . THR A 1 106 ? -15.361 -15.589 7.752 1.00 91.19 106 THR A C 1
ATOM 882 O O . THR A 1 106 ? -14.615 -15.023 8.549 1.00 91.19 106 THR A O 1
ATOM 885 N N . ARG A 1 107 ? -16.092 -16.655 8.093 1.00 89.81 107 ARG A N 1
ATOM 886 C CA . ARG A 1 107 ? -15.993 -17.339 9.396 1.00 89.81 107 ARG A CA 1
ATOM 887 C C . ARG A 1 107 ? -15.039 -18.531 9.368 1.00 89.81 107 ARG A C 1
ATOM 889 O O . ARG A 1 107 ? -14.791 -19.127 10.411 1.00 89.81 107 ARG A O 1
ATOM 896 N N . ASP A 1 108 ? -14.531 -18.892 8.193 1.00 94.12 108 ASP A N 1
ATOM 897 C CA . ASP A 1 108 ? -13.511 -19.926 8.068 1.00 94.12 108 ASP A CA 1
ATOM 898 C C . ASP A 1 108 ? -12.191 -19.411 8.654 1.00 94.12 108 ASP A C 1
ATOM 900 O O . ASP A 1 108 ? -11.654 -18.392 8.217 1.00 94.12 108 ASP A O 1
ATOM 904 N N . GLN A 1 109 ? -11.669 -20.127 9.646 1.00 91.69 109 GLN A N 1
ATOM 905 C CA . GLN A 1 109 ? -10.456 -19.765 10.366 1.00 91.69 109 GLN A CA 1
ATOM 906 C C . GLN A 1 109 ? -9.216 -19.741 9.464 1.00 91.69 109 GLN A C 1
ATOM 908 O O . GLN A 1 109 ? -8.346 -18.888 9.649 1.00 91.69 109 GLN A O 1
ATOM 913 N N . GLN A 1 110 ? -9.114 -20.652 8.491 1.00 91.88 110 GLN A N 1
ATOM 914 C CA . GLN A 1 110 ? -7.945 -20.716 7.613 1.00 91.88 110 GLN A CA 1
ATOM 915 C C . GLN A 1 110 ? -7.926 -19.533 6.649 1.00 91.88 110 GLN A C 1
ATOM 917 O O . GLN A 1 110 ? -6.913 -18.839 6.542 1.00 91.88 110 GLN A O 1
ATOM 922 N N . LEU A 1 111 ? -9.063 -19.268 6.003 1.00 89.94 111 LEU A N 1
ATOM 923 C CA . LEU A 1 111 ? -9.212 -18.136 5.093 1.00 89.94 111 LEU A CA 1
ATOM 924 C C . LEU A 1 111 ? -9.108 -16.806 5.836 1.00 89.94 111 LEU A C 1
ATOM 926 O O . LEU A 1 111 ? -8.372 -15.928 5.399 1.00 89.94 111 LEU A O 1
ATOM 930 N N . SER A 1 112 ? -9.756 -16.671 6.994 1.00 92.06 112 SER A N 1
ATOM 931 C CA . SER A 1 112 ? -9.635 -15.475 7.832 1.00 92.06 112 SER A CA 1
ATOM 932 C C . SER A 1 112 ? -8.176 -15.221 8.223 1.00 92.06 112 SER A C 1
ATOM 934 O O . SER A 1 112 ? -7.684 -14.112 8.041 1.00 92.06 112 SER A O 1
ATOM 936 N N . GLY A 1 113 ? -7.438 -16.254 8.644 1.00 91.19 113 GLY A N 1
ATOM 937 C CA . GLY A 1 113 ? -6.016 -16.130 8.965 1.00 91.19 113 GLY A CA 1
ATOM 938 C C . GLY A 1 113 ? -5.147 -15.713 7.773 1.00 91.19 113 GLY A C 1
ATOM 939 O O . GLY A 1 113 ? -4.202 -14.943 7.944 1.00 91.19 113 GLY A O 1
ATOM 940 N N . GLN A 1 114 ? -5.455 -16.190 6.564 1.00 91.19 114 GLN A N 1
ATOM 941 C CA . GLN A 1 114 ? -4.769 -15.757 5.342 1.00 91.19 114 GLN A CA 1
ATOM 942 C C . GLN A 1 114 ? -5.086 -14.300 4.998 1.00 91.19 114 GLN A C 1
ATOM 944 O O . GLN A 1 114 ? -4.167 -13.525 4.741 1.00 91.19 114 GLN A O 1
ATOM 949 N N . VAL A 1 115 ? -6.360 -13.907 5.059 1.00 92.12 115 VAL A N 1
ATOM 950 C CA . VAL A 1 115 ? -6.805 -12.535 4.782 1.00 92.12 115 VAL A CA 1
ATOM 951 C C . VAL A 1 115 ? -6.212 -11.561 5.796 1.00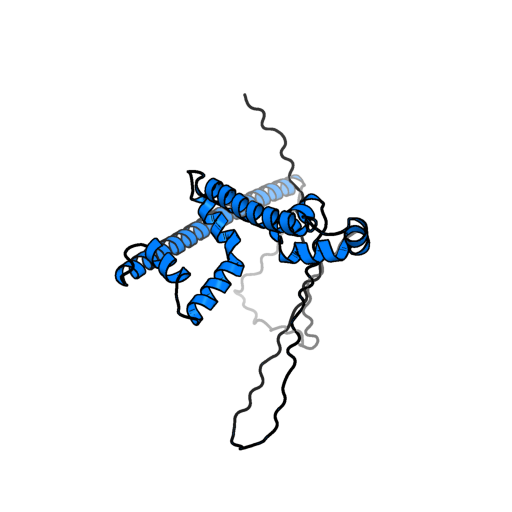 92.12 115 VAL A C 1
ATOM 953 O O . VAL A 1 115 ? -5.685 -10.528 5.401 1.00 92.12 115 VAL A O 1
ATOM 956 N N . SER A 1 116 ? -6.200 -11.897 7.088 1.00 91.69 116 SER A N 1
ATOM 957 C CA . SER A 1 116 ? -5.569 -11.064 8.116 1.00 91.69 116 SER A CA 1
ATOM 958 C C . SER A 1 116 ? -4.070 -10.886 7.882 1.00 91.69 116 SER A C 1
ATOM 960 O O . SER A 1 116 ? -3.557 -9.788 8.072 1.00 91.69 116 SER A O 1
ATOM 962 N N . LYS A 1 117 ? -3.360 -11.930 7.431 1.00 92.38 117 LYS A N 1
ATOM 963 C CA . LYS A 1 117 ? -1.942 -11.808 7.056 1.00 92.38 117 LYS A CA 1
ATOM 964 C C . LYS A 1 117 ? -1.762 -10.920 5.834 1.00 92.38 117 LYS A C 1
ATOM 966 O O . LYS A 1 117 ? -0.894 -10.059 5.863 1.00 92.38 117 LYS A O 1
ATOM 971 N N . MET A 1 118 ? -2.576 -11.109 4.798 1.00 92.38 118 MET A N 1
ATOM 972 C CA . MET A 1 118 ? -2.539 -10.282 3.593 1.00 92.38 118 MET A CA 1
ATOM 973 C C . MET A 1 118 ? -2.758 -8.807 3.942 1.00 92.38 118 MET A C 1
ATOM 975 O O . MET A 1 118 ? -1.951 -7.974 3.556 1.00 92.38 118 MET A O 1
ATOM 979 N N . VAL A 1 119 ? -3.786 -8.490 4.735 1.00 91.25 119 VAL A N 1
ATOM 980 C CA . VAL A 1 119 ? -4.041 -7.121 5.207 1.00 91.25 119 VAL A CA 1
ATOM 981 C C . VAL A 1 119 ? -2.873 -6.613 6.046 1.00 91.25 119 VAL A C 1
ATOM 983 O O . VAL A 1 119 ? -2.400 -5.514 5.814 1.00 91.25 119 VAL A O 1
ATOM 986 N N . GLY A 1 120 ? -2.347 -7.409 6.976 1.00 89.38 120 GLY A N 1
ATOM 987 C CA . GLY A 1 120 ? -1.230 -6.976 7.816 1.00 89.38 120 GLY A CA 1
ATOM 988 C C . GLY A 1 120 ? 0.050 -6.625 7.047 1.00 89.38 120 GLY A C 1
ATOM 989 O O . GLY A 1 120 ? 0.812 -5.798 7.529 1.00 89.38 120 GLY A O 1
ATOM 990 N N . HIS A 1 121 ? 0.289 -7.232 5.878 1.00 91.75 121 HIS A N 1
ATOM 991 C CA . HIS A 1 121 ? 1.494 -6.977 5.074 1.00 91.75 121 HIS A CA 1
ATOM 992 C C . HIS A 1 121 ? 1.260 -5.993 3.921 1.00 91.75 121 HIS A C 1
ATOM 994 O O . HIS A 1 121 ? 2.181 -5.273 3.566 1.00 91.75 121 HIS A O 1
ATOM 1000 N N . HIS A 1 122 ? 0.053 -5.961 3.349 1.00 90.88 122 HIS A N 1
ATOM 1001 C CA . HIS A 1 122 ? -0.254 -5.217 2.121 1.00 90.88 122 HIS A CA 1
ATOM 1002 C C . HIS A 1 122 ? -1.352 -4.156 2.304 1.00 90.88 122 HIS A C 1
ATOM 1004 O O . HIS A 1 122 ? -1.861 -3.633 1.317 1.00 90.88 122 HIS A O 1
ATOM 1010 N N . ALA A 1 123 ? -1.780 -3.838 3.533 1.00 87.44 123 ALA A N 1
ATOM 1011 C CA . ALA A 1 123 ? -2.831 -2.836 3.758 1.00 87.44 123 ALA A CA 1
ATOM 1012 C C . ALA A 1 123 ? -2.477 -1.465 3.174 1.00 87.44 123 ALA A C 1
ATOM 1014 O O . ALA A 1 123 ? -3.350 -0.825 2.595 1.00 87.44 123 ALA A O 1
ATOM 1015 N N . GLU A 1 124 ? -1.225 -1.032 3.319 1.00 87.19 124 GLU A N 1
ATOM 1016 C CA . GLU A 1 124 ? -0.753 0.255 2.803 1.00 87.19 124 GLU A CA 1
ATOM 1017 C C . GLU A 1 124 ? -0.855 0.302 1.275 1.00 87.19 124 GLU A C 1
ATOM 1019 O O . GLU A 1 124 ? -1.590 1.129 0.741 1.00 87.19 124 GLU A O 1
ATOM 1024 N N . GLU A 1 125 ? -0.268 -0.680 0.585 1.00 90.00 125 GLU A N 1
ATOM 1025 C CA . GLU A 1 125 ? -0.351 -0.825 -0.876 1.00 90.00 125 GLU A CA 1
ATOM 1026 C C . GLU A 1 125 ? -1.811 -0.880 -1.369 1.00 90.00 125 GLU A C 1
ATOM 1028 O O . GLU A 1 125 ? -2.181 -0.241 -2.355 1.00 90.00 125 GLU A O 1
ATOM 1033 N N . LEU A 1 126 ? -2.687 -1.612 -0.667 1.00 87.25 126 LEU A N 1
ATOM 1034 C CA . LEU A 1 126 ? -4.110 -1.687 -1.011 1.00 87.25 126 LEU A CA 1
ATOM 1035 C C . LEU A 1 126 ? -4.804 -0.325 -0.896 1.00 87.25 126 LEU A C 1
ATOM 1037 O O . LEU A 1 126 ? -5.619 0.014 -1.757 1.00 87.25 126 LEU A O 1
ATOM 1041 N N . LEU A 1 127 ? -4.504 0.450 0.149 1.00 86.38 127 LEU A N 1
ATOM 1042 C CA . LEU A 1 127 ? -5.055 1.793 0.325 1.00 86.38 127 LEU A CA 1
ATOM 1043 C C . LEU A 1 127 ? -4.529 2.756 -0.741 1.00 86.38 127 LEU A C 1
ATOM 1045 O O . LEU A 1 127 ? -5.321 3.526 -1.286 1.00 86.38 127 LEU A O 1
ATOM 1049 N N . GLU A 1 128 ? -3.251 2.661 -1.106 1.00 88.31 128 GLU A N 1
ATOM 1050 C CA . GLU A 1 128 ? -2.663 3.433 -2.203 1.00 88.31 128 GLU A CA 1
ATOM 1051 C C . GLU A 1 128 ? -3.342 3.125 -3.541 1.00 88.31 128 GLU A C 1
ATOM 1053 O O . GLU A 1 128 ? -3.717 4.044 -4.272 1.00 88.31 128 GLU A O 1
ATOM 1058 N N . PHE A 1 129 ? -3.590 1.849 -3.856 1.00 88.00 129 PHE A N 1
ATOM 1059 C CA . PHE A 1 129 ? -4.295 1.473 -5.085 1.00 88.00 129 PHE A CA 1
ATOM 1060 C C . PHE A 1 129 ? -5.743 1.966 -5.112 1.00 88.00 129 PHE A C 1
ATOM 1062 O O . PHE A 1 129 ? -6.238 2.375 -6.168 1.00 88.00 129 PHE A O 1
ATOM 1069 N N . ILE A 1 130 ? -6.434 1.941 -3.968 1.00 87.06 130 ILE A N 1
ATOM 1070 C CA . ILE A 1 130 ? -7.789 2.491 -3.850 1.00 87.06 130 ILE A CA 1
ATOM 1071 C C . ILE A 1 130 ? -7.751 4.006 -4.059 1.00 87.06 130 ILE A C 1
ATOM 1073 O O . ILE A 1 130 ? -8.539 4.526 -4.849 1.00 87.06 130 ILE A O 1
ATOM 1077 N N . GLN A 1 131 ? -6.815 4.705 -3.415 1.00 85.00 131 GLN A N 1
ATOM 1078 C CA . GLN A 1 131 ? -6.657 6.150 -3.547 1.00 85.00 131 GLN A CA 1
ATOM 1079 C C . GLN A 1 131 ? -6.297 6.560 -4.980 1.00 85.00 131 GLN A C 1
ATOM 1081 O O . GLN A 1 131 ? -6.865 7.516 -5.497 1.00 85.00 131 GLN A O 1
ATOM 1086 N N . ALA A 1 132 ? -5.411 5.820 -5.649 1.00 86.88 132 ALA A N 1
ATOM 1087 C CA . ALA A 1 132 ? -5.022 6.082 -7.032 1.00 86.88 132 ALA A CA 1
ATOM 1088 C C . ALA A 1 132 ? -6.193 5.923 -8.016 1.00 86.88 132 ALA A C 1
ATOM 1090 O O . ALA A 1 132 ? -6.239 6.604 -9.042 1.00 86.88 132 ALA A O 1
ATOM 1091 N N . ARG A 1 133 ? -7.146 5.028 -7.720 1.00 83.12 133 ARG A N 1
ATOM 1092 C CA . ARG A 1 133 ? -8.354 4.831 -8.538 1.00 83.12 133 ARG A CA 1
ATOM 1093 C C . ARG A 1 133 ? -9.503 5.767 -8.172 1.00 83.12 133 ARG A C 1
ATOM 1095 O O . ARG A 1 133 ? -10.370 5.999 -9.016 1.00 83.12 133 ARG A O 1
ATOM 1102 N N . ASP A 1 134 ? -9.549 6.281 -6.948 1.00 81.88 134 ASP A N 1
ATOM 1103 C CA . ASP A 1 134 ? -10.605 7.189 -6.515 1.00 81.88 134 ASP A CA 1
ATOM 1104 C C . ASP A 1 134 ? -10.338 8.621 -6.995 1.00 81.88 134 ASP A C 1
ATOM 1106 O O . ASP A 1 134 ? -9.668 9.421 -6.347 1.00 81.88 134 ASP A O 1
ATOM 1110 N N . SER A 1 135 ? -10.938 8.978 -8.129 1.00 66.38 135 SER A N 1
ATOM 1111 C CA . SER A 1 135 ? -10.877 10.337 -8.675 1.00 66.38 135 SER A CA 1
ATOM 1112 C C . SER A 1 135 ? -11.713 11.359 -7.894 1.00 66.38 135 SER A C 1
ATOM 1114 O O . SER A 1 135 ? -11.696 12.541 -8.230 1.00 66.38 135 SER A O 1
ATOM 1116 N N . THR A 1 136 ? -12.511 10.927 -6.909 1.00 72.56 136 THR A N 1
ATOM 1117 C CA . THR A 1 136 ? -13.535 11.761 -6.256 1.00 72.56 136 THR A CA 1
ATOM 1118 C C . THR A 1 136 ? -13.191 12.184 -4.831 1.00 72.56 136 THR A C 1
ATOM 1120 O O . THR A 1 136 ? -14.039 12.777 -4.170 1.00 72.56 136 THR A O 1
ATOM 1123 N N . ALA A 1 137 ? -11.973 11.892 -4.358 1.00 77.81 137 ALA A N 1
ATOM 1124 C CA . ALA A 1 137 ? -11.473 12.199 -3.010 1.00 77.8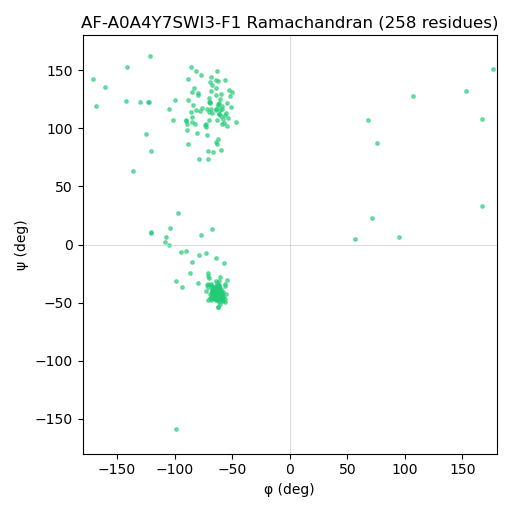1 137 ALA A CA 1
ATOM 1125 C C . ALA A 1 137 ? -12.313 11.640 -1.837 1.00 77.81 137 ALA A C 1
ATOM 1127 O O . ALA A 1 137 ? -11.968 11.860 -0.676 1.00 77.81 137 ALA A O 1
ATOM 1128 N N . LYS A 1 138 ? -13.359 10.850 -2.107 1.00 84.56 138 LYS A N 1
ATOM 1129 C CA . LYS A 1 138 ? -14.255 10.281 -1.090 1.00 84.56 138 LYS A CA 1
ATOM 1130 C C . LYS A 1 138 ? -13.516 9.373 -0.123 1.00 84.56 138 LYS A C 1
ATOM 1132 O O . LYS A 1 138 ? -13.833 9.355 1.060 1.00 84.56 138 LYS A O 1
ATOM 1137 N N . THR A 1 139 ? -12.529 8.634 -0.618 1.00 82.75 139 THR A N 1
ATOM 1138 C CA . THR A 1 139 ? -11.677 7.774 0.202 1.00 82.75 139 THR A CA 1
ATOM 1139 C C . THR A 1 139 ? -10.861 8.615 1.174 1.00 82.75 139 THR A C 1
ATOM 1141 O O . THR A 1 139 ? -10.822 8.301 2.357 1.00 82.75 139 THR A O 1
ATOM 1144 N N . ALA A 1 140 ? -10.268 9.720 0.712 1.00 82.38 140 ALA A N 1
ATOM 1145 C CA . ALA A 1 140 ? -9.496 10.612 1.572 1.00 82.38 140 ALA A CA 1
ATOM 1146 C C . ALA A 1 140 ? -10.379 11.269 2.644 1.00 82.38 140 ALA A C 1
ATOM 1148 O O . ALA A 1 140 ? -9.975 11.346 3.803 1.00 82.38 140 ALA A O 1
ATOM 1149 N N . ASP A 1 141 ? -11.589 11.698 2.288 1.00 87.06 141 ASP A N 1
ATOM 1150 C CA . ASP A 1 141 ? -12.531 12.281 3.247 1.00 87.06 141 ASP A CA 1
ATOM 1151 C C . ASP A 1 141 ? -13.032 11.241 4.253 1.00 87.06 141 ASP A C 1
ATOM 1153 O O . ASP A 1 141 ? -13.039 11.501 5.454 1.00 87.06 141 ASP A O 1
ATOM 1157 N N . TRP A 1 142 ? -13.334 10.023 3.799 1.00 87.19 142 TRP A N 1
ATOM 1158 C CA . TRP A 1 142 ? -13.686 8.918 4.687 1.00 87.19 142 TRP A CA 1
ATOM 1159 C C . TRP A 1 142 ? -12.543 8.559 5.647 1.00 87.19 142 TRP A C 1
ATOM 1161 O O . TRP A 1 142 ? -12.788 8.371 6.838 1.00 87.19 142 TRP A O 1
ATOM 1171 N N . VAL A 1 143 ? -11.293 8.512 5.164 1.00 87.56 143 VAL A N 1
ATOM 1172 C CA . VAL A 1 143 ? -10.109 8.273 6.006 1.00 87.56 143 VAL A CA 1
ATOM 1173 C C . VAL A 1 143 ? -9.967 9.380 7.046 1.00 87.56 143 VAL A C 1
ATOM 1175 O O . VAL A 1 143 ? -9.811 9.070 8.225 1.00 87.56 143 VAL A O 1
ATOM 1178 N N . LYS A 1 144 ? -10.080 10.654 6.651 1.00 87.44 144 LYS A N 1
ATOM 1179 C CA . LYS A 1 144 ? -10.025 11.792 7.583 1.00 87.44 144 LYS A CA 1
ATOM 1180 C C . LYS A 1 144 ? -11.118 11.711 8.640 1.00 87.44 144 LYS A C 1
ATOM 1182 O O . LYS A 1 144 ? -10.828 11.863 9.822 1.00 87.44 144 LYS A O 1
ATOM 1187 N N . GLU A 1 145 ? -12.361 11.453 8.238 1.00 90.38 145 GLU A N 1
ATOM 1188 C CA . GLU A 1 145 ? -13.484 11.330 9.168 1.00 90.38 145 GLU A CA 1
ATOM 1189 C C . GLU A 1 145 ? -13.302 10.158 10.132 1.00 90.38 145 GLU A C 1
ATOM 1191 O O . GLU A 1 145 ? -13.583 10.284 11.324 1.00 90.38 145 GLU A O 1
ATOM 1196 N N . ASN A 1 146 ? -12.849 9.008 9.634 1.00 89.88 146 ASN A N 1
ATOM 1197 C CA . ASN A 1 146 ? -12.644 7.830 10.464 1.00 89.88 146 ASN A CA 1
ATOM 1198 C C . ASN A 1 146 ? -11.469 8.027 11.428 1.00 89.88 146 ASN A C 1
ATOM 1200 O O . ASN A 1 146 ? -11.591 7.724 12.612 1.00 89.88 146 ASN A O 1
ATOM 1204 N N . PHE A 1 147 ? -10.369 8.606 10.950 1.00 88.56 147 PHE A N 1
ATOM 1205 C CA . PHE A 1 147 ? -9.220 8.955 11.779 1.00 88.56 147 PHE A CA 1
ATOM 1206 C C . PHE A 1 147 ? -9.596 9.975 12.861 1.00 88.56 147 PHE A C 1
ATOM 1208 O O . PHE A 1 147 ? -9.272 9.778 14.029 1.00 88.56 147 PHE A O 1
ATOM 1215 N N . ALA A 1 148 ? -10.374 11.004 12.513 1.00 89.56 148 ALA A N 1
ATOM 1216 C CA . ALA A 1 148 ? -10.886 11.976 13.476 1.00 89.56 148 ALA A CA 1
ATOM 1217 C C . ALA A 1 148 ? -11.785 11.329 14.543 1.00 89.56 148 ALA A C 1
ATOM 1219 O O . ALA A 1 148 ? -11.690 11.685 15.714 1.00 89.56 148 ALA A O 1
ATOM 1220 N N . LYS A 1 149 ? -12.630 10.355 14.173 1.00 91.62 149 LYS A N 1
ATOM 1221 C CA . LYS A 1 149 ? -13.464 9.607 15.134 1.00 91.62 149 LYS A CA 1
ATOM 1222 C C . LYS A 1 149 ? -12.624 8.764 16.090 1.00 91.62 149 LYS A C 1
ATOM 1224 O O . LYS A 1 149 ? -12.902 8.764 17.287 1.00 91.62 149 LYS A O 1
ATOM 1229 N N . VAL A 1 150 ? -11.606 8.073 15.574 1.00 90.69 150 VAL A N 1
ATOM 1230 C CA . VAL A 1 150 ? -10.674 7.290 16.400 1.00 90.69 150 VAL A CA 1
ATOM 1231 C C . VAL A 1 150 ? -9.957 8.213 17.381 1.00 90.69 150 VAL A C 1
ATOM 1233 O O . VAL A 1 150 ? -10.034 7.982 18.586 1.00 90.69 150 VAL A O 1
ATOM 1236 N N . LEU A 1 151 ? -9.377 9.315 16.900 1.00 89.50 151 LEU A N 1
ATOM 1237 C CA . LEU A 1 151 ? -8.715 10.296 17.759 1.00 89.50 151 LEU A CA 1
ATOM 1238 C C . LEU A 1 151 ? -9.657 10.897 18.803 1.00 89.50 151 LEU A C 1
ATOM 1240 O O . LEU A 1 151 ? -9.273 11.000 19.961 1.00 89.50 151 LEU A O 1
ATOM 1244 N N . ALA A 1 152 ? -10.890 11.250 18.435 1.00 90.12 152 ALA A N 1
ATOM 1245 C CA . ALA A 1 152 ? -11.867 11.771 19.389 1.00 90.12 152 ALA A CA 1
ATOM 1246 C C . ALA A 1 152 ? -12.152 10.762 20.514 1.00 90.12 152 ALA A C 1
ATOM 1248 O O . ALA A 1 152 ? -12.150 11.133 21.685 1.00 90.12 152 ALA A O 1
ATOM 1249 N N . SER A 1 153 ? -12.320 9.479 20.176 1.00 90.12 153 SER A N 1
ATOM 1250 C CA . SER A 1 153 ? -12.548 8.429 21.176 1.00 90.12 153 SER A CA 1
ATOM 1251 C C . SER A 1 153 ? -11.342 8.200 22.094 1.00 90.12 153 SER A C 1
ATOM 1253 O O . SER A 1 153 ? -11.508 8.014 23.301 1.00 90.12 153 SER A O 1
ATOM 1255 N N . GLU A 1 154 ? -10.127 8.275 21.549 1.00 90.12 154 GLU A N 1
ATOM 1256 C CA . GLU A 1 154 ? -8.893 8.184 22.329 1.00 90.12 154 GLU A CA 1
ATOM 1257 C C . GLU A 1 154 ? -8.719 9.403 23.245 1.00 90.12 154 GLU A C 1
ATOM 1259 O O . GLU A 1 154 ? -8.398 9.258 24.426 1.00 90.12 154 GLU A O 1
ATOM 1264 N N . MET A 1 155 ? -8.992 10.608 22.736 1.00 86.94 155 MET A N 1
ATOM 1265 C CA . MET A 1 155 ? -8.949 11.851 23.508 1.00 86.94 155 MET A CA 1
ATOM 1266 C C . MET A 1 155 ? -9.965 11.851 24.648 1.00 86.94 155 MET A C 1
ATOM 1268 O O . MET A 1 155 ? -9.636 12.298 25.748 1.00 86.94 155 MET A O 1
ATOM 1272 N N . ASP A 1 156 ? -11.170 11.326 24.432 1.00 90.25 156 ASP A N 1
ATOM 1273 C CA . ASP A 1 156 ? -12.160 11.154 25.495 1.00 90.25 156 ASP A CA 1
ATOM 1274 C C . ASP A 1 156 ? -11.646 10.200 26.582 1.00 90.25 156 ASP A C 1
ATOM 1276 O O . ASP A 1 156 ? -11.783 10.492 27.773 1.00 90.25 156 ASP A O 1
ATOM 1280 N N . GLY A 1 157 ? -10.992 9.099 26.196 1.00 86.19 157 GLY A N 1
ATOM 1281 C CA . GLY A 1 157 ? -10.357 8.165 27.130 1.00 86.19 157 GLY A CA 1
ATOM 1282 C C . GLY A 1 157 ? -9.248 8.820 27.960 1.00 86.19 157 GLY A C 1
ATOM 1283 O O . GLY A 1 157 ? -9.220 8.687 29.185 1.00 86.19 157 GLY A O 1
ATOM 1284 N N . VAL A 1 158 ? -8.374 9.600 27.320 1.00 85.25 158 VAL A N 1
ATOM 1285 C CA . VAL A 1 158 ? -7.317 10.361 28.009 1.00 85.25 158 VAL A CA 1
ATOM 1286 C C . VAL A 1 158 ? -7.915 11.430 28.920 1.00 85.25 158 VAL A C 1
ATOM 1288 O O . VAL A 1 158 ? -7.464 11.608 30.049 1.00 85.25 158 VAL A O 1
ATOM 1291 N N . THR A 1 159 ? -8.968 12.113 28.479 1.00 86.31 159 THR A N 1
ATOM 1292 C CA . THR A 1 159 ? -9.651 13.133 29.283 1.00 86.31 159 THR A CA 1
ATOM 1293 C C . THR A 1 159 ? -10.284 12.518 30.527 1.00 86.31 159 THR A C 1
ATOM 1295 O O . THR A 1 159 ? -10.229 13.117 31.599 1.00 86.31 159 THR A O 1
ATOM 1298 N N . GLN A 1 160 ? -10.854 11.314 30.420 1.00 85.25 160 GLN A N 1
ATOM 1299 C CA . GLN A 1 160 ? -11.365 10.573 31.573 1.00 85.25 160 GLN A CA 1
ATOM 1300 C C . GLN A 1 160 ? -10.245 10.165 32.533 1.00 85.25 160 GLN A C 1
ATOM 1302 O O . GLN A 1 160 ? -10.424 10.302 33.741 1.00 85.25 160 GLN A O 1
ATOM 1307 N N . LEU A 1 161 ? -9.094 9.731 32.010 1.00 82.69 161 LEU A N 1
ATOM 1308 C CA . LEU A 1 161 ? -7.922 9.380 32.816 1.00 82.69 161 LEU A CA 1
ATOM 1309 C C . LEU A 1 161 ? -7.360 10.590 33.579 1.00 82.69 161 LEU A C 1
ATOM 1311 O O . LEU A 1 161 ? -6.990 10.474 34.743 1.00 82.69 161 LEU A O 1
ATOM 1315 N N . LEU A 1 162 ? -7.315 11.754 32.930 1.00 80.62 162 LEU A N 1
ATOM 1316 C CA . LEU A 1 162 ? -6.820 13.004 33.512 1.00 80.62 162 LEU A CA 1
ATOM 1317 C C . LEU A 1 162 ? -7.829 13.686 34.439 1.00 80.62 162 LEU A C 1
ATOM 1319 O O . LEU A 1 162 ? -7.492 14.668 35.102 1.00 80.62 162 LEU A O 1
ATOM 1323 N N . ARG A 1 163 ? -9.078 13.2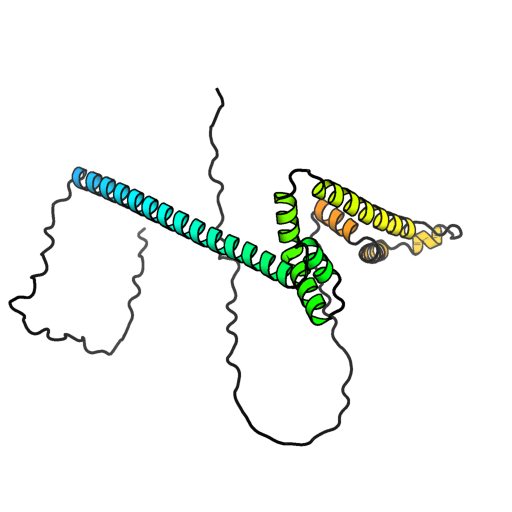13 34.482 1.00 81.56 163 ARG A N 1
ATOM 1324 C CA . ARG A 1 163 ? -10.117 13.843 35.288 1.00 81.56 163 ARG A CA 1
ATOM 1325 C C . ARG A 1 163 ? -9.901 13.489 36.762 1.00 81.56 163 ARG A C 1
ATOM 1327 O O . ARG A 1 163 ? -10.040 12.321 37.123 1.00 81.56 163 ARG A O 1
ATOM 1334 N N . PRO A 1 164 ? -9.637 14.471 37.644 1.00 74.31 164 PRO A N 1
ATOM 1335 C CA . PRO A 1 164 ? -9.529 14.191 39.067 1.00 74.31 164 PRO A CA 1
ATOM 1336 C C . PRO A 1 164 ? -10.867 13.664 39.596 1.00 74.31 164 PRO A C 1
ATOM 1338 O O . PRO A 1 164 ? -11.943 14.129 39.195 1.00 74.31 164 PRO A O 1
ATOM 1341 N N . GLN A 1 165 ? -10.811 12.682 40.499 1.00 74.75 165 GLN A N 1
ATOM 1342 C CA . GLN A 1 165 ? -12.012 12.159 41.142 1.00 74.75 165 GLN A CA 1
ATOM 1343 C C . GLN A 1 165 ? -12.698 13.292 41.912 1.00 74.75 165 GLN A C 1
ATOM 1345 O O . GLN A 1 165 ? -12.085 13.938 42.757 1.00 74.75 165 GLN A O 1
ATOM 1350 N N . ARG A 1 166 ? -13.984 13.535 41.622 1.00 66.12 166 ARG A N 1
ATOM 1351 C CA . ARG A 1 166 ? -14.747 14.703 42.112 1.00 66.12 166 ARG A CA 1
ATOM 1352 C C . ARG A 1 166 ? -14.798 14.861 43.640 1.00 66.12 166 ARG A C 1
ATOM 1354 O O . ARG A 1 166 ? -15.147 15.942 44.097 1.00 66.12 166 ARG A O 1
ATOM 1361 N N . ASN A 1 167 ? -14.452 13.821 44.397 1.00 71.75 167 ASN A N 1
ATOM 1362 C CA . ASN A 1 167 ? -14.540 13.785 45.858 1.00 71.75 167 ASN A CA 1
ATOM 1363 C C . ASN A 1 167 ? -13.180 13.528 46.546 1.00 71.75 167 ASN A C 1
ATOM 1365 O O . ASN A 1 167 ? -13.164 13.246 47.740 1.00 71.75 167 ASN A O 1
ATOM 1369 N N . GLY A 1 168 ? -12.062 13.562 45.811 1.00 70.50 168 GLY A N 1
ATOM 1370 C CA . GLY A 1 168 ? -10.722 13.359 46.372 1.00 70.50 168 GLY A CA 1
ATOM 1371 C C . GLY A 1 168 ? -10.093 14.666 46.856 1.00 70.50 168 GLY A C 1
ATOM 1372 O O . GLY A 1 168 ? -10.249 15.706 46.214 1.00 70.50 168 GLY A O 1
ATOM 1373 N N . GLU A 1 169 ? -9.362 14.623 47.971 1.00 77.94 169 GLU A N 1
ATOM 1374 C CA . GLU A 1 169 ? -8.485 15.730 48.360 1.00 77.94 169 GLU A CA 1
ATOM 1375 C C . GLU A 1 169 ? -7.370 15.907 47.320 1.00 77.94 169 GLU A C 1
ATOM 1377 O O . GLU A 1 169 ? -6.741 14.944 46.880 1.00 77.94 169 GLU A O 1
ATOM 1382 N N . VAL A 1 170 ? -7.115 17.157 46.928 1.00 76.94 170 VAL A N 1
ATOM 1383 C CA . VAL A 1 170 ? -6.134 17.502 45.883 1.00 76.94 170 VAL A CA 1
ATOM 1384 C C . VAL A 1 170 ? -4.714 17.063 46.263 1.00 76.94 170 VAL A C 1
ATOM 1386 O O . VAL A 1 170 ? -3.942 16.692 45.386 1.00 76.94 170 VAL A O 1
ATOM 1389 N N . SER A 1 171 ? -4.382 17.053 47.556 1.00 78.50 171 SER A N 1
ATOM 1390 C CA . SER A 1 171 ? -3.100 16.569 48.091 1.00 78.50 171 SER A CA 1
ATOM 1391 C C . SER A 1 171 ? -2.846 15.100 47.750 1.00 78.50 171 SER A C 1
ATOM 1393 O O . SER A 1 171 ? -1.787 14.778 47.228 1.00 78.50 171 SER A O 1
ATOM 1395 N N . VAL A 1 172 ? -3.841 14.231 47.951 1.00 76.50 172 VAL A N 1
ATOM 1396 C CA . VAL A 1 172 ? -3.743 12.792 47.649 1.00 76.50 172 VAL A CA 1
ATOM 1397 C C . VAL A 1 172 ? -3.561 12.559 46.150 1.00 76.50 172 VAL A C 1
ATOM 1399 O O . VAL A 1 172 ? -2.744 11.743 45.737 1.00 76.50 172 VAL A O 1
ATOM 1402 N N . VAL A 1 173 ? -4.276 13.325 45.320 1.00 74.44 173 VAL A N 1
ATOM 1403 C CA . VAL A 1 173 ? -4.152 13.240 43.858 1.00 74.44 173 VAL A CA 1
ATOM 1404 C C . VAL A 1 173 ? -2.757 13.656 43.391 1.00 74.44 173 VAL A C 1
ATOM 1406 O O . VAL A 1 173 ? -2.216 13.024 42.491 1.00 74.44 173 VAL A O 1
ATOM 1409 N N . LEU A 1 174 ? -2.171 14.700 43.984 1.00 78.31 174 LEU A N 1
ATOM 1410 C CA . LEU A 1 174 ? -0.824 15.162 43.638 1.00 78.31 174 LEU A CA 1
ATOM 1411 C C . LEU A 1 174 ? 0.271 14.206 44.130 1.00 78.31 174 LEU A C 1
ATOM 1413 O O . LEU A 1 174 ? 1.252 14.021 43.416 1.00 78.31 174 LEU A O 1
ATOM 1417 N N . ASP A 1 175 ? 0.087 13.574 45.291 1.00 80.38 175 ASP A N 1
ATOM 1418 C CA . ASP A 1 175 ? 1.031 12.586 45.831 1.00 80.38 175 ASP A CA 1
ATOM 1419 C C . ASP A 1 175 ? 1.019 11.269 45.031 1.00 80.38 175 ASP A C 1
ATOM 1421 O O . ASP A 1 175 ? 2.055 10.623 44.862 1.00 80.38 175 ASP A O 1
ATOM 1425 N N . GLU A 1 176 ? -0.138 10.866 44.498 1.00 78.75 176 GLU A N 1
ATOM 1426 C CA . GLU A 1 176 ? -0.281 9.671 43.654 1.00 78.75 176 GLU A CA 1
ATOM 1427 C C . GLU A 1 176 ? 0.039 9.926 42.172 1.00 78.75 176 GLU A C 1
ATOM 1429 O O . GLU A 1 176 ? 0.239 8.976 41.401 1.00 78.75 176 GLU A O 1
ATOM 1434 N N . PHE A 1 177 ? 0.095 11.196 41.759 1.00 78.94 177 PHE A N 1
ATOM 1435 C CA . PHE A 1 177 ? 0.351 11.569 40.378 1.00 78.94 177 PHE A CA 1
ATOM 1436 C C . PHE A 1 177 ? 1.782 11.206 39.976 1.00 78.94 177 PHE A C 1
ATOM 1438 O O . PHE A 1 177 ? 2.766 11.792 40.419 1.00 78.94 177 PHE A O 1
ATOM 1445 N N . SER A 1 178 ? 1.892 10.248 39.061 1.00 82.38 178 SER A N 1
ATOM 1446 C CA . SER A 1 178 ? 3.149 9.874 38.428 1.00 82.38 178 SER A CA 1
ATOM 1447 C C . SER A 1 178 ? 3.001 10.008 36.923 1.00 82.38 178 SER A C 1
ATOM 1449 O O . SER A 1 178 ? 2.140 9.372 36.311 1.00 82.38 178 SER A O 1
ATOM 1451 N N . LEU A 1 179 ? 3.873 10.821 36.327 1.00 80.62 179 LEU A N 1
ATOM 1452 C CA . LEU A 1 179 ? 3.910 11.018 34.883 1.00 80.62 179 LEU A CA 1
ATOM 1453 C C . LEU A 1 179 ? 4.232 9.712 34.142 1.00 80.62 179 LEU A C 1
ATOM 1455 O O . LEU A 1 179 ? 3.653 9.453 33.095 1.00 80.62 179 LEU A O 1
ATOM 1459 N N . GLU A 1 180 ? 5.096 8.861 34.699 1.00 82.19 180 GLU A N 1
ATOM 1460 C CA . GLU A 1 180 ? 5.434 7.559 34.107 1.00 82.19 180 GLU A CA 1
ATOM 1461 C C . GLU A 1 180 ? 4.213 6.636 34.044 1.00 82.19 180 GLU A C 1
ATOM 1463 O O . GLU A 1 180 ? 3.902 6.099 32.983 1.00 82.19 180 GLU A O 1
ATOM 1468 N N . LYS A 1 181 ? 3.461 6.521 35.148 1.00 81.88 181 LYS A N 1
ATOM 1469 C CA . LYS A 1 181 ? 2.216 5.736 35.180 1.00 81.88 181 LYS A CA 1
ATOM 1470 C C . LYS A 1 181 ? 1.158 6.309 34.245 1.00 81.88 181 LYS A C 1
ATOM 1472 O O . LYS A 1 181 ? 0.403 5.558 33.636 1.00 81.88 181 LYS A O 1
ATOM 1477 N N . LEU A 1 182 ? 1.085 7.635 34.134 1.00 82.50 182 LEU A N 1
ATOM 1478 C CA . LEU A 1 182 ? 0.177 8.288 33.201 1.00 82.50 182 LEU A CA 1
ATOM 1479 C C . LEU A 1 182 ? 0.535 7.924 31.756 1.00 82.50 182 LEU A C 1
ATOM 1481 O O . LEU A 1 182 ? -0.356 7.542 31.009 1.00 82.50 182 LEU A O 1
ATOM 1485 N N . LEU A 1 183 ? 1.815 7.991 31.384 1.00 81.44 183 LEU A N 1
ATOM 1486 C CA . LEU A 1 183 ? 2.284 7.657 30.037 1.00 81.44 183 LEU A CA 1
ATOM 1487 C C . LEU A 1 183 ? 2.109 6.168 29.693 1.00 81.44 183 LEU A C 1
ATOM 1489 O O . LEU A 1 183 ? 1.772 5.840 28.558 1.00 81.44 183 LEU A O 1
ATOM 1493 N N . GLU A 1 184 ? 2.293 5.266 30.659 1.00 83.81 184 GLU A N 1
ATOM 1494 C CA . GLU A 1 184 ? 2.010 3.834 30.478 1.00 83.81 184 GLU A CA 1
ATOM 1495 C C . GLU A 1 184 ? 0.504 3.583 30.286 1.00 83.81 184 GLU A C 1
ATOM 1497 O O . GLU A 1 184 ? 0.088 2.839 29.397 1.00 83.81 184 GLU A O 1
ATOM 1502 N N . ASN A 1 185 ? -0.341 4.264 31.063 1.00 81.06 185 ASN A N 1
ATOM 1503 C CA . ASN A 1 185 ? -1.792 4.164 30.920 1.00 81.06 185 ASN A CA 1
ATOM 1504 C C . ASN A 1 185 ? -2.289 4.771 29.597 1.00 81.06 185 ASN A C 1
ATOM 1506 O O . ASN A 1 185 ? -3.209 4.228 28.981 1.00 81.06 185 ASN A O 1
ATOM 1510 N N . THR A 1 186 ? -1.689 5.870 29.126 1.00 81.56 186 THR A N 1
ATOM 1511 C CA . THR A 1 186 ? -2.042 6.452 27.824 1.00 81.56 186 THR A CA 1
ATOM 1512 C C . THR A 1 186 ? -1.576 5.595 26.652 1.00 81.56 186 THR A C 1
ATOM 1514 O O . THR A 1 186 ? -2.253 5.606 25.630 1.00 81.56 186 THR A O 1
ATOM 1517 N N . GLU A 1 187 ? -0.515 4.790 26.785 1.00 82.50 187 GLU A N 1
ATOM 1518 C CA . GLU A 1 187 ? -0.117 3.818 25.752 1.00 82.50 187 GLU A CA 1
ATOM 1519 C C . GLU A 1 187 ? -1.208 2.766 25.494 1.00 82.50 187 GLU A C 1
ATOM 1521 O O . GLU A 1 187 ? -1.424 2.365 24.351 1.00 82.50 187 GLU A O 1
ATOM 1526 N N . GLY A 1 188 ? -1.944 2.359 26.532 1.00 82.25 188 GLY A N 1
ATOM 1527 C CA . GLY A 1 188 ? -3.077 1.442 26.389 1.00 82.25 188 GLY A CA 1
ATOM 1528 C C . GLY A 1 188 ? -4.370 2.101 25.893 1.00 82.25 188 GLY A C 1
ATOM 1529 O O . GLY A 1 188 ? -5.156 1.451 25.207 1.00 82.25 188 GLY A O 1
ATOM 1530 N N . ILE A 1 189 ? -4.611 3.366 26.253 1.00 84.50 189 ILE A N 1
ATOM 1531 C CA . ILE A 1 189 ? -5.891 4.059 26.011 1.00 84.50 189 ILE A CA 1
ATOM 1532 C C . ILE A 1 189 ? -5.892 4.849 24.697 1.00 84.50 189 ILE A C 1
ATOM 1534 O O . ILE A 1 189 ? -6.920 4.916 24.027 1.00 84.50 189 ILE A O 1
ATOM 1538 N N . ALA A 1 190 ? -4.761 5.451 24.335 1.00 87.38 190 ALA A N 1
ATOM 1539 C CA . ALA A 1 190 ? -4.629 6.341 23.187 1.00 87.38 190 ALA A CA 1
ATOM 1540 C C . ALA A 1 190 ? -3.344 6.049 22.389 1.00 87.38 190 ALA A C 1
ATOM 1542 O O . ALA A 1 190 ? -2.436 6.889 22.324 1.00 87.38 190 ALA A O 1
ATOM 1543 N N . PRO A 1 191 ? -3.234 4.841 21.804 1.00 86.00 191 PRO A N 1
ATOM 1544 C CA . PRO A 1 191 ? -2.036 4.422 21.087 1.00 86.00 191 PRO A CA 1
ATOM 1545 C C . PRO A 1 191 ? -1.774 5.274 19.839 1.00 86.00 191 PRO A C 1
ATOM 1547 O O . PRO A 1 191 ? -0.624 5.647 19.603 1.00 86.00 191 PRO A O 1
ATOM 1550 N N . ASN A 1 192 ? -2.811 5.636 19.072 1.00 85.00 192 ASN A N 1
ATOM 1551 C CA . ASN A 1 192 ? -2.637 6.406 17.837 1.00 85.00 192 ASN A CA 1
ATOM 1552 C C . ASN A 1 192 ? -2.267 7.863 18.134 1.00 85.00 192 ASN A C 1
ATOM 1554 O O . ASN A 1 192 ? -1.399 8.427 17.472 1.00 85.00 192 ASN A O 1
ATOM 1558 N N . LEU A 1 193 ? -2.879 8.469 19.157 1.00 84.31 193 LEU A N 1
ATOM 1559 C CA . LEU A 1 193 ? -2.523 9.814 19.611 1.00 84.31 193 LEU A CA 1
ATOM 1560 C C . LEU A 1 193 ? -1.070 9.876 20.094 1.00 84.31 193 LEU A C 1
ATOM 1562 O O . LEU A 1 193 ? -0.356 10.824 19.772 1.00 84.31 193 LEU A O 1
ATOM 1566 N N . ARG A 1 194 ? -0.621 8.869 20.855 1.00 82.75 194 ARG A N 1
ATOM 1567 C CA . ARG A 1 194 ? 0.766 8.800 21.324 1.00 82.75 194 ARG A CA 1
ATOM 1568 C C . ARG A 1 194 ? 1.735 8.681 20.157 1.00 82.75 194 ARG A C 1
ATOM 1570 O O . ARG A 1 194 ? 2.701 9.432 20.123 1.00 82.75 194 ARG A O 1
ATOM 1577 N N . GLN A 1 195 ? 1.458 7.786 19.212 1.00 84.19 195 GLN A N 1
ATOM 1578 C CA . GLN A 1 195 ? 2.289 7.618 18.025 1.00 84.19 195 GLN A CA 1
ATOM 1579 C C . GLN A 1 195 ? 2.366 8.919 17.213 1.00 84.19 195 GLN A C 1
ATOM 1581 O O . GLN A 1 195 ? 3.459 9.371 16.899 1.00 84.19 195 GLN A O 1
ATOM 1586 N N . LEU A 1 196 ? 1.236 9.601 16.998 1.00 85.06 196 LEU A N 1
ATOM 1587 C CA . LEU A 1 196 ? 1.200 10.896 16.313 1.00 85.06 196 LEU A CA 1
ATOM 1588 C C . LEU A 1 196 ? 2.058 11.959 17.021 1.00 85.06 196 LEU A C 1
ATOM 1590 O O . LEU A 1 196 ? 2.797 12.697 16.375 1.00 85.06 196 LEU A O 1
ATOM 1594 N N . VAL A 1 197 ? 1.961 12.057 18.349 1.00 83.31 197 VAL A N 1
ATOM 1595 C CA . VAL A 1 197 ? 2.755 13.009 19.141 1.00 83.31 197 VAL A CA 1
ATOM 1596 C C . VAL A 1 197 ? 4.243 12.651 19.101 1.00 83.31 197 VAL A C 1
ATOM 1598 O O . VAL A 1 197 ? 5.075 13.546 18.966 1.00 83.31 197 VAL A O 1
ATOM 1601 N N . SER A 1 198 ? 4.580 11.363 19.175 1.00 84.00 198 SER A N 1
ATOM 1602 C CA . SER A 1 198 ? 5.948 10.859 19.030 1.00 84.00 198 SER A CA 1
ATOM 1603 C C . SER A 1 198 ? 6.538 11.193 17.659 1.00 84.00 198 SER A C 1
ATOM 1605 O O . SER A 1 198 ? 7.637 11.744 17.603 1.00 84.00 198 SER A O 1
ATOM 1607 N N . ASP A 1 199 ? 5.787 10.957 16.583 1.00 84.12 199 ASP A N 1
ATOM 1608 C CA . ASP A 1 199 ? 6.205 11.237 15.207 1.00 84.12 199 ASP A CA 1
ATOM 1609 C C . ASP A 1 199 ? 6.413 12.744 14.975 1.00 84.12 199 ASP A C 1
ATOM 1611 O O . ASP A 1 199 ? 7.402 13.154 14.368 1.00 84.12 199 ASP A O 1
ATOM 1615 N N . LEU A 1 200 ? 5.531 13.595 15.517 1.00 85.06 200 LEU A N 1
ATOM 1616 C CA . LEU A 1 200 ? 5.652 15.057 15.421 1.00 85.06 200 LEU A CA 1
ATOM 1617 C C . LEU A 1 200 ? 6.836 15.620 16.218 1.00 85.06 200 LEU A C 1
ATOM 1619 O O . LEU A 1 200 ? 7.429 16.622 15.818 1.00 85.06 200 LEU A O 1
ATOM 1623 N N . LEU A 1 201 ? 7.161 15.007 17.358 1.00 83.38 201 LEU A N 1
ATOM 1624 C CA . LEU A 1 201 ? 8.257 15.429 18.234 1.00 83.38 201 LEU A CA 1
ATOM 1625 C C . LEU A 1 201 ? 9.594 14.751 17.892 1.00 83.38 201 LEU A C 1
ATOM 1627 O O . LEU A 1 201 ? 10.613 15.098 18.488 1.00 83.38 201 LEU A O 1
ATOM 1631 N N . GLY A 1 202 ? 9.607 13.805 16.946 1.00 74.62 202 GLY A N 1
ATOM 1632 C CA . GLY A 1 202 ? 10.802 13.063 16.539 1.00 74.62 202 GLY A CA 1
ATOM 1633 C C . GLY A 1 202 ? 11.305 12.057 17.581 1.00 74.62 202 GLY A C 1
ATOM 1634 O O . GLY A 1 202 ? 12.487 11.714 17.575 1.00 74.62 202 GLY A O 1
ATOM 1635 N N . TYR A 1 203 ? 10.442 11.597 18.490 1.00 67.56 203 TYR A N 1
ATOM 1636 C CA . TYR A 1 203 ? 10.776 10.520 19.421 1.00 67.56 203 TYR A CA 1
ATOM 1637 C C . TYR A 1 203 ? 10.522 9.173 18.743 1.00 67.56 203 TYR A C 1
ATOM 1639 O O . TYR A 1 203 ? 9.371 8.763 18.612 1.00 67.56 203 TYR A O 1
ATOM 1647 N N . GLU A 1 204 ? 11.582 8.464 18.340 1.00 55.59 204 GLU A N 1
ATOM 1648 C CA . GLU A 1 204 ? 11.431 7.087 17.862 1.00 55.59 204 GLU A CA 1
ATOM 1649 C C . GLU A 1 204 ? 10.871 6.206 18.984 1.00 55.59 204 GLU A C 1
ATOM 1651 O O . GLU A 1 204 ? 11.431 6.094 20.078 1.00 55.59 204 GLU A O 1
ATOM 1656 N N . GLN A 1 205 ? 9.724 5.593 18.715 1.00 56.31 205 GLN A N 1
ATOM 1657 C CA . GLN A 1 205 ? 9.097 4.651 19.622 1.00 56.31 205 GLN A CA 1
ATOM 1658 C C . GLN A 1 205 ? 9.901 3.347 19.576 1.00 56.31 205 GLN A C 1
ATOM 1660 O O . GLN A 1 205 ? 9.778 2.570 18.629 1.00 56.31 205 GLN A O 1
ATOM 1665 N N . ASP A 1 206 ? 10.732 3.104 20.597 1.00 44.91 206 ASP A N 1
ATOM 1666 C CA . ASP A 1 206 ? 11.394 1.814 20.803 1.00 44.91 206 ASP A CA 1
ATOM 1667 C C . ASP A 1 206 ? 10.319 0.718 20.848 1.00 44.91 206 ASP A C 1
ATOM 1669 O O . ASP A 1 206 ? 9.610 0.533 21.840 1.00 44.91 206 ASP A O 1
ATOM 1673 N N . GLN A 1 207 ? 10.171 -0.009 19.741 1.00 43.41 207 GLN A N 1
ATOM 1674 C CA . GLN A 1 207 ? 9.296 -1.169 19.618 1.00 43.41 207 GLN A CA 1
ATOM 1675 C C . GLN A 1 207 ? 9.844 -2.293 20.507 1.00 43.41 207 GLN A C 1
ATOM 1677 O O . GLN A 1 207 ? 10.493 -3.235 20.040 1.00 43.41 207 GLN A O 1
ATOM 1682 N N . VAL A 1 208 ? 9.579 -2.227 21.815 1.00 41.88 208 VAL A N 1
ATOM 1683 C CA . VAL A 1 208 ? 9.787 -3.347 22.734 1.00 41.88 208 VAL A CA 1
ATOM 1684 C C . VAL A 1 208 ? 8.717 -4.387 22.422 1.00 41.88 208 VAL A C 1
ATOM 1686 O O . VAL A 1 208 ? 7.696 -4.514 23.097 1.00 41.88 208 VAL A O 1
ATOM 1689 N N . THR A 1 209 ? 8.962 -5.173 21.375 1.00 40.81 209 THR A N 1
ATOM 1690 C CA . THR A 1 209 ? 8.245 -6.418 21.120 1.00 40.81 209 THR A CA 1
ATOM 1691 C C . THR A 1 209 ? 8.538 -7.373 22.278 1.00 40.81 209 THR A C 1
ATOM 1693 O O . THR A 1 209 ? 9.463 -8.185 22.251 1.00 40.81 209 THR A O 1
ATOM 1696 N N . LYS A 1 210 ? 7.749 -7.268 23.354 1.00 40.81 210 LYS A N 1
ATOM 1697 C CA . LYS A 1 210 ? 7.724 -8.248 24.442 1.00 40.81 210 LYS A CA 1
ATOM 1698 C C . LYS A 1 210 ? 7.227 -9.566 23.848 1.00 40.81 210 LYS A C 1
ATOM 1700 O O . LYS A 1 210 ? 6.031 -9.849 23.835 1.00 40.81 210 LYS A O 1
ATOM 1705 N N . LYS A 1 211 ? 8.153 -10.384 23.334 1.00 36.47 211 LYS A N 1
ATOM 1706 C CA . LYS A 1 211 ? 7.914 -11.802 23.052 1.00 36.47 211 LYS A CA 1
ATOM 1707 C C . LYS A 1 211 ? 7.380 -1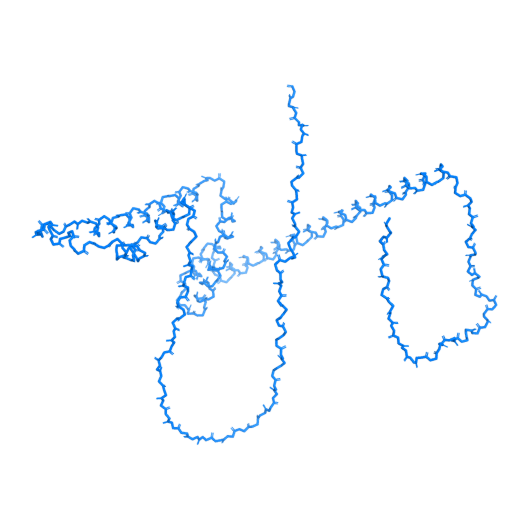2.421 24.338 1.00 36.47 211 LYS A C 1
ATOM 1709 O O . LYS A 1 211 ? 8.120 -12.557 25.312 1.00 36.47 211 LYS A O 1
ATOM 1714 N N . LYS A 1 212 ? 6.091 -12.764 24.350 1.00 39.22 212 LYS A N 1
ATOM 1715 C CA . LYS A 1 212 ? 5.502 -13.582 25.408 1.00 39.22 212 LYS A CA 1
ATOM 1716 C C . LYS A 1 212 ? 6.299 -14.882 25.463 1.00 39.22 212 LYS A C 1
ATOM 1718 O O . LYS A 1 212 ? 6.328 -15.655 24.511 1.00 39.22 212 LYS A O 1
ATOM 1723 N N . LYS A 1 213 ? 7.030 -15.045 26.560 1.00 37.81 213 LYS A N 1
ATOM 1724 C CA . LYS A 1 213 ? 7.705 -16.276 26.943 1.00 37.81 213 LYS A CA 1
ATOM 1725 C C . LYS A 1 213 ? 6.599 -17.223 27.395 1.00 37.81 213 LYS A C 1
ATOM 1727 O O . LYS A 1 213 ? 6.040 -17.022 28.470 1.00 37.81 213 LYS A O 1
ATOM 1732 N N . ASP A 1 214 ? 6.245 -18.184 26.549 1.00 35.25 214 ASP A N 1
ATOM 1733 C CA . ASP A 1 214 ? 5.340 -19.266 26.927 1.00 35.25 214 ASP A CA 1
ATOM 1734 C C . ASP A 1 214 ? 5.945 -20.016 28.120 1.00 35.25 214 ASP A C 1
ATOM 1736 O O . ASP A 1 214 ? 7.065 -20.531 28.063 1.00 35.25 214 ASP A O 1
ATOM 1740 N N . VAL A 1 215 ? 5.214 -20.013 29.233 1.00 37.00 215 VAL A N 1
ATOM 1741 C CA . VAL A 1 215 ? 5.533 -20.742 30.460 1.00 37.00 215 VAL A CA 1
ATOM 1742 C C . VAL A 1 215 ? 4.365 -21.676 30.768 1.00 37.00 215 VAL A C 1
ATOM 1744 O O . VAL A 1 215 ? 3.244 -21.220 30.978 1.00 37.00 215 VAL A O 1
ATOM 1747 N N . GLY A 1 216 ? 4.679 -22.972 30.865 1.00 29.97 216 GLY A N 1
ATOM 1748 C CA . GLY A 1 216 ? 3.824 -24.045 31.390 1.00 29.97 216 GLY A CA 1
ATOM 1749 C C . GLY A 1 216 ? 3.280 -24.960 30.287 1.00 29.97 216 GLY A C 1
ATOM 1750 O O . GLY A 1 216 ? 2.681 -24.479 29.340 1.00 29.97 216 GLY A O 1
ATOM 1751 N N . LYS A 1 217 ? 3.409 -26.288 30.333 1.00 33.44 217 LYS A N 1
ATOM 1752 C CA . LYS A 1 217 ? 3.691 -27.206 31.444 1.00 33.44 217 LYS A CA 1
ATOM 1753 C C . LYS A 1 217 ? 4.212 -28.529 30.869 1.00 33.44 217 LYS A C 1
ATOM 1755 O O . LYS A 1 217 ? 3.609 -29.070 29.946 1.00 33.44 217 LYS A O 1
ATOM 1760 N N . GLU A 1 218 ? 5.272 -29.060 31.467 1.00 31.25 218 GLU A N 1
ATOM 1761 C CA . GLU A 1 218 ? 5.588 -30.487 31.421 1.00 31.25 218 GLU A CA 1
ATOM 1762 C C . GLU A 1 218 ? 4.478 -31.265 32.140 1.00 31.25 218 GLU A C 1
ATOM 1764 O O . GLU A 1 218 ? 4.150 -30.959 33.288 1.00 31.25 218 GLU A O 1
ATOM 1769 N N . ILE A 1 219 ? 3.929 -32.286 31.481 1.00 34.03 219 ILE A N 1
ATOM 1770 C CA . ILE A 1 219 ? 3.467 -33.507 32.142 1.00 34.03 219 ILE A CA 1
ATOM 1771 C C . ILE A 1 219 ? 4.071 -34.670 31.357 1.00 34.03 219 ILE A C 1
ATOM 1773 O O . ILE A 1 219 ? 3.921 -34.778 30.141 1.00 34.03 219 ILE A O 1
ATOM 1777 N N . ILE A 1 220 ? 4.807 -35.482 32.101 1.00 34.34 220 ILE A N 1
ATOM 1778 C CA . ILE A 1 220 ? 5.490 -36.710 31.721 1.00 34.34 220 ILE A CA 1
ATOM 1779 C C . ILE A 1 220 ? 4.447 -37.835 31.691 1.00 34.34 220 ILE A C 1
ATOM 1781 O O . ILE A 1 220 ? 3.720 -37.988 32.666 1.00 34.34 220 ILE A O 1
ATOM 1785 N N . ASP A 1 221 ? 4.369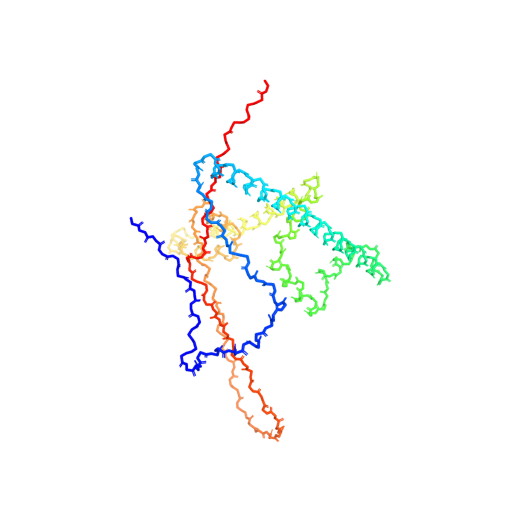 -38.603 30.600 1.00 28.72 221 ASP A N 1
ATOM 1786 C CA . ASP A 1 221 ? 4.499 -40.069 30.644 1.00 28.72 221 ASP A CA 1
ATOM 1787 C C . ASP A 1 221 ? 4.604 -40.683 29.236 1.00 28.72 221 ASP A C 1
ATOM 1789 O O . ASP A 1 221 ? 4.043 -40.198 28.256 1.00 28.72 221 ASP A O 1
ATOM 1793 N N . SER A 1 222 ? 5.439 -41.718 29.153 1.00 29.38 222 SER A N 1
ATOM 1794 C CA . SER A 1 222 ? 6.077 -42.286 27.953 1.00 29.38 222 SER A CA 1
ATOM 1795 C C . SER A 1 222 ? 5.331 -43.548 27.433 1.00 29.38 222 SER A C 1
ATOM 1797 O O . SER A 1 222 ? 4.187 -43.773 27.806 1.00 29.38 222 SER A O 1
ATOM 1799 N N . PRO A 1 223 ? 5.948 -44.458 26.648 1.00 40.97 223 PRO A N 1
ATOM 1800 C CA . PRO A 1 223 ? 6.144 -44.402 25.199 1.00 40.97 223 PRO A CA 1
ATOM 1801 C C . PRO A 1 223 ? 5.509 -45.615 24.473 1.00 40.97 223 PRO A C 1
ATOM 1803 O O . PRO A 1 223 ? 5.313 -46.680 25.051 1.00 40.97 223 PRO A O 1
ATOM 1806 N N . THR A 1 224 ? 5.288 -45.544 23.157 1.00 31.00 224 THR A N 1
ATOM 1807 C CA . THR A 1 224 ? 5.230 -46.765 22.327 1.00 31.00 224 THR A CA 1
ATOM 1808 C C . THR A 1 224 ? 5.880 -46.516 20.971 1.00 31.00 224 THR A C 1
ATOM 1810 O O . THR A 1 224 ? 5.551 -45.575 20.256 1.00 31.00 224 THR A O 1
ATOM 1813 N N . GLN A 1 225 ? 6.874 -47.354 20.682 1.00 29.84 225 GLN A N 1
ATOM 1814 C CA . GLN A 1 225 ? 7.727 -47.341 19.502 1.00 29.84 225 GLN A CA 1
ATOM 1815 C C . GLN A 1 225 ? 7.027 -47.916 18.265 1.00 29.84 225 GLN A C 1
ATOM 1817 O O . GLN A 1 225 ? 6.296 -48.897 18.365 1.00 29.84 225 GLN A O 1
ATOM 1822 N N . SER A 1 226 ? 7.356 -47.355 17.100 1.00 29.50 226 SER A N 1
ATOM 1823 C CA . SER A 1 226 ? 7.603 -47.994 15.786 1.00 29.50 226 SER A CA 1
ATOM 1824 C C . SER A 1 226 ? 7.272 -46.957 14.705 1.00 29.50 226 SER A C 1
ATOM 1826 O O . SER A 1 226 ? 6.255 -46.290 14.783 1.00 29.50 226 SER A O 1
ATOM 1828 N N . GLY A 1 227 ? 8.059 -46.672 13.680 1.00 27.80 227 GLY A N 1
ATOM 1829 C CA . GLY A 1 227 ? 9.367 -47.105 13.230 1.00 27.80 227 GLY A CA 1
ATOM 1830 C C . GLY A 1 227 ? 9.609 -46.396 11.888 1.00 27.80 227 GLY A C 1
ATOM 1831 O O . GLY A 1 227 ? 8.662 -46.125 11.160 1.00 27.80 227 GLY A O 1
ATOM 1832 N N . LEU A 1 228 ? 10.881 -46.135 11.573 1.00 30.75 228 LEU A N 1
ATOM 1833 C CA . LEU A 1 228 ? 11.417 -45.887 10.225 1.00 30.75 228 LEU A CA 1
ATOM 1834 C C . LEU A 1 228 ? 11.007 -44.588 9.499 1.00 30.75 228 LEU A C 1
ATOM 1836 O O . LEU A 1 228 ? 9.949 -44.485 8.895 1.00 30.75 228 LEU A O 1
ATOM 1840 N N . SER A 1 229 ? 11.956 -43.653 9.399 1.00 33.25 229 SER A N 1
ATOM 1841 C CA . SER A 1 229 ? 12.595 -43.301 8.115 1.00 33.25 229 SER A CA 1
ATOM 1842 C C . SER A 1 229 ? 13.386 -42.005 8.280 1.00 33.25 229 SER A C 1
ATOM 1844 O O . SER A 1 229 ? 12.828 -40.915 8.391 1.00 33.25 229 SER A O 1
ATOM 1846 N N . GLY A 1 230 ? 14.712 -42.127 8.289 1.00 36.97 230 GLY A N 1
ATOM 1847 C CA . GLY A 1 230 ? 15.613 -40.985 8.306 1.00 36.97 230 GLY A CA 1
ATOM 1848 C C . GLY A 1 230 ? 15.585 -40.203 6.993 1.00 36.97 230 GLY A C 1
ATOM 1849 O O . GLY A 1 230 ? 15.578 -40.791 5.914 1.00 36.97 230 GLY A O 1
ATOM 1850 N N . LYS A 1 231 ? 15.627 -38.874 7.108 1.00 35.62 231 LYS A N 1
ATOM 1851 C CA . LYS A 1 231 ? 16.343 -37.950 6.214 1.00 35.62 231 LYS A CA 1
ATOM 1852 C C . LYS A 1 231 ? 16.374 -36.567 6.869 1.00 35.62 231 LYS A C 1
ATOM 1854 O O . LYS A 1 231 ? 15.338 -35.985 7.168 1.00 35.62 231 LYS A O 1
ATOM 1859 N N . ALA A 1 232 ? 17.583 -36.080 7.130 1.00 36.81 232 ALA A N 1
ATOM 1860 C CA . ALA A 1 232 ? 17.850 -34.758 7.681 1.00 36.81 232 ALA A CA 1
ATOM 1861 C C . ALA A 1 232 ? 17.492 -33.647 6.669 1.00 36.81 232 ALA A C 1
ATOM 1863 O O . ALA A 1 232 ? 17.732 -33.833 5.473 1.00 36.81 232 ALA A O 1
ATOM 1864 N N . PRO A 1 233 ? 16.971 -32.485 7.107 1.00 40.97 233 PRO A N 1
ATOM 1865 C CA . PRO A 1 233 ? 16.824 -31.323 6.244 1.00 40.97 233 PRO A CA 1
ATOM 1866 C C . PRO A 1 233 ? 18.124 -30.508 6.186 1.00 40.97 233 PRO A C 1
ATOM 1868 O O . PRO A 1 233 ? 18.729 -30.174 7.205 1.00 40.97 233 PRO A O 1
ATOM 1871 N N . ASN A 1 234 ? 18.526 -30.188 4.956 1.00 37.09 234 ASN A N 1
ATOM 1872 C CA . ASN A 1 234 ? 19.656 -29.331 4.619 1.00 37.09 234 ASN A CA 1
ATOM 1873 C C . ASN A 1 234 ? 19.555 -27.941 5.269 1.00 37.09 234 ASN A C 1
ATOM 1875 O O . ASN A 1 234 ? 18.497 -27.317 5.338 1.00 37.09 234 ASN A O 1
ATOM 1879 N N . SER A 1 235 ? 20.720 -27.467 5.692 1.00 39.03 235 SER A N 1
ATOM 1880 C CA . SER A 1 235 ? 21.027 -26.183 6.312 1.00 39.03 235 SER A CA 1
ATOM 1881 C C . SER A 1 235 ? 20.516 -24.962 5.535 1.00 39.03 235 SER A C 1
ATOM 1883 O O . SER A 1 235 ? 20.863 -24.762 4.371 1.00 39.03 235 SER A O 1
ATOM 1885 N N . ARG A 1 236 ? 19.790 -24.080 6.236 1.00 37.66 236 ARG A N 1
ATOM 1886 C CA . ARG A 1 236 ? 19.601 -22.666 5.873 1.00 37.66 236 ARG A CA 1
ATOM 1887 C C . ARG A 1 236 ? 20.950 -21.944 5.920 1.00 37.66 236 ARG A C 1
ATOM 1889 O O . ARG A 1 236 ? 21.519 -21.789 6.997 1.00 37.66 236 ARG A O 1
ATOM 1896 N N . ILE A 1 237 ? 21.421 -21.454 4.778 1.00 38.75 237 ILE A N 1
ATOM 1897 C CA . ILE A 1 237 ? 22.464 -20.426 4.721 1.00 38.75 237 ILE A CA 1
ATOM 1898 C C . ILE A 1 237 ? 21.750 -19.071 4.757 1.00 38.75 237 ILE A C 1
ATOM 1900 O O . ILE A 1 237 ? 21.134 -18.653 3.783 1.00 38.75 237 ILE A O 1
ATOM 1904 N N . LEU A 1 238 ? 21.796 -18.416 5.917 1.00 35.66 238 LEU A N 1
ATOM 1905 C CA . LEU A 1 238 ? 21.472 -17.002 6.094 1.00 35.66 238 LEU A CA 1
ATOM 1906 C C . LEU A 1 238 ? 22.714 -16.191 5.711 1.00 35.66 238 LEU A C 1
ATOM 1908 O O . LEU A 1 238 ? 23.670 -16.125 6.484 1.00 35.66 238 LEU A O 1
ATOM 1912 N N . THR A 1 239 ? 22.724 -15.571 4.535 1.00 45.41 239 THR A N 1
ATOM 1913 C CA . THR A 1 239 ? 23.682 -14.500 4.240 1.00 45.41 239 THR A CA 1
ATOM 1914 C C . THR A 1 239 ? 23.204 -13.217 4.912 1.00 45.41 239 THR A C 1
ATOM 1916 O O . THR A 1 239 ? 22.140 -12.693 4.589 1.00 45.41 239 THR A O 1
ATOM 1919 N N . ARG A 1 240 ? 23.992 -12.733 5.879 1.00 38.12 240 ARG A N 1
ATOM 1920 C CA . ARG A 1 240 ? 23.878 -11.392 6.463 1.00 38.12 240 ARG A CA 1
ATOM 1921 C C . ARG A 1 240 ? 24.134 -10.357 5.365 1.00 38.12 240 ARG A C 1
ATOM 1923 O O . ARG A 1 240 ? 25.230 -10.341 4.817 1.00 38.12 240 ARG A O 1
ATOM 1930 N N . ILE A 1 241 ? 23.157 -9.500 5.085 1.00 41.62 241 ILE A N 1
ATOM 1931 C CA . ILE A 1 241 ? 23.378 -8.245 4.361 1.00 41.62 241 ILE A CA 1
ATOM 1932 C C . ILE A 1 241 ? 23.890 -7.241 5.398 1.00 41.62 241 ILE A C 1
ATOM 1934 O O . ILE A 1 241 ? 23.219 -6.967 6.394 1.00 41.62 241 ILE A O 1
ATOM 1938 N N . THR A 1 242 ? 25.126 -6.782 5.225 1.00 48.38 242 THR A N 1
ATOM 1939 C CA . THR A 1 242 ? 25.751 -5.722 6.025 1.00 48.38 242 THR A CA 1
ATOM 1940 C C . THR A 1 242 ? 25.387 -4.349 5.460 1.00 48.38 242 THR A C 1
ATOM 1942 O O . THR A 1 242 ? 25.111 -4.210 4.274 1.00 48.38 242 THR A O 1
ATOM 1945 N N . ARG A 1 243 ? 25.382 -3.332 6.325 1.00 43.25 243 ARG A N 1
ATOM 1946 C CA . ARG A 1 243 ? 24.828 -1.975 6.134 1.00 43.25 243 ARG A CA 1
ATOM 1947 C C . ARG A 1 243 ? 25.555 -1.087 5.098 1.00 43.25 243 ARG A C 1
ATOM 1949 O O . ARG A 1 243 ? 25.280 0.104 5.053 1.00 43.25 243 ARG A O 1
ATOM 1956 N N . ASP A 1 244 ? 26.420 -1.657 4.263 1.00 43.69 244 ASP A N 1
ATOM 1957 C CA . ASP A 1 244 ? 27.255 -0.922 3.300 1.00 43.69 244 ASP A CA 1
ATOM 1958 C C . ASP A 1 244 ? 26.811 -1.103 1.830 1.00 43.69 244 ASP A C 1
ATOM 1960 O O . ASP A 1 244 ? 27.417 -0.524 0.933 1.00 43.69 244 ASP A O 1
ATOM 1964 N N . ASP A 1 245 ? 25.729 -1.847 1.567 1.00 47.53 245 ASP A N 1
ATOM 1965 C CA . ASP A 1 245 ? 25.221 -2.129 0.208 1.00 47.53 245 ASP A CA 1
ATOM 1966 C C . ASP A 1 245 ? 24.073 -1.196 -0.249 1.00 47.53 245 ASP A C 1
ATOM 1968 O O . ASP A 1 245 ? 23.253 -1.568 -1.089 1.00 47.53 245 ASP A O 1
ATOM 1972 N N . ILE A 1 246 ? 23.994 0.033 0.274 1.00 48.50 246 ILE A N 1
ATOM 1973 C CA . ILE A 1 246 ? 23.011 1.034 -0.180 1.00 48.50 246 ILE A CA 1
ATOM 1974 C C . ILE A 1 246 ? 23.705 2.033 -1.119 1.00 48.50 246 ILE A C 1
ATOM 1976 O O . ILE A 1 246 ? 24.470 2.875 -0.643 1.00 48.50 246 ILE A O 1
ATOM 1980 N N . PRO A 1 247 ? 23.461 2.009 -2.443 1.00 45.50 247 PRO A N 1
ATOM 1981 C CA . PRO A 1 247 ? 23.896 3.096 -3.307 1.00 45.50 247 PRO A CA 1
ATOM 1982 C C . PRO A 1 247 ? 23.089 4.362 -2.992 1.00 45.50 247 PRO A C 1
ATOM 1984 O O . PRO A 1 247 ? 21.872 4.419 -3.166 1.00 45.50 247 PRO A O 1
ATOM 1987 N N . ILE A 1 248 ? 23.808 5.382 -2.528 1.00 42.47 248 ILE A N 1
ATOM 1988 C CA . ILE A 1 248 ? 23.343 6.754 -2.329 1.00 42.47 248 ILE A CA 1
ATOM 1989 C C . ILE A 1 248 ? 22.868 7.299 -3.683 1.00 42.47 248 ILE A C 1
ATOM 1991 O O . ILE A 1 248 ? 23.675 7.530 -4.583 1.00 42.47 248 ILE A O 1
ATOM 1995 N N . TRP A 1 249 ? 21.561 7.508 -3.829 1.00 41.78 249 TRP A N 1
ATOM 1996 C CA . TRP A 1 249 ? 21.002 8.306 -4.917 1.00 41.78 249 TRP A CA 1
ATOM 1997 C C . TRP A 1 249 ? 21.366 9.776 -4.685 1.00 41.78 249 TRP A C 1
ATOM 1999 O O . TRP A 1 249 ? 20.924 10.383 -3.712 1.00 41.78 249 TRP A O 1
ATOM 2009 N N . GLN A 1 250 ? 22.185 10.351 -5.566 1.00 44.50 250 GLN A N 1
ATOM 2010 C CA . GLN A 1 250 ? 22.338 11.802 -5.653 1.00 44.50 250 GLN A CA 1
ATOM 2011 C C . GLN A 1 250 ? 21.199 12.376 -6.514 1.00 44.50 250 GLN A C 1
ATOM 2013 O O . GLN A 1 250 ? 20.914 11.814 -7.574 1.00 44.50 250 GLN A O 1
ATOM 2018 N N . PRO A 1 251 ? 20.540 13.471 -6.096 1.00 42.12 251 PRO A N 1
ATOM 2019 C CA . PRO A 1 251 ? 19.523 14.125 -6.907 1.00 42.12 251 PRO A CA 1
ATOM 2020 C C . PRO A 1 251 ? 20.173 14.813 -8.112 1.00 42.12 251 PRO A C 1
ATOM 2022 O O . PRO A 1 251 ? 21.096 15.611 -7.958 1.00 42.12 251 PRO A O 1
ATOM 2025 N N . ALA A 1 252 ? 19.685 14.495 -9.311 1.00 43.66 252 ALA A N 1
ATOM 2026 C CA . ALA A 1 252 ? 20.020 15.229 -10.520 1.00 43.66 252 ALA A CA 1
ATOM 2027 C C . ALA A 1 252 ? 19.405 16.635 -10.461 1.00 43.66 252 ALA A C 1
ATOM 2029 O O . ALA A 1 252 ? 18.228 16.810 -10.141 1.00 43.66 252 ALA A O 1
ATOM 2030 N N . GLU A 1 253 ? 20.241 17.614 -10.774 1.00 40.94 253 GLU A N 1
ATOM 2031 C CA . GLU A 1 253 ? 19.951 19.035 -10.903 1.00 40.94 253 GLU A CA 1
ATOM 2032 C C . GLU A 1 253 ? 18.804 19.265 -11.903 1.00 40.94 253 GLU A C 1
ATOM 2034 O O . GLU A 1 253 ? 18.940 19.025 -13.102 1.00 40.94 253 GLU A O 1
ATOM 2039 N N . PHE A 1 254 ? 17.656 19.736 -11.410 1.00 42.66 254 PHE A N 1
ATOM 2040 C CA . PHE A 1 254 ? 16.615 20.335 -12.243 1.00 42.66 254 PHE A CA 1
ATOM 2041 C C . PHE A 1 254 ? 16.907 21.831 -12.362 1.00 42.66 254 PHE A C 1
ATOM 2043 O O . PHE A 1 254 ? 16.409 22.644 -11.585 1.00 42.66 254 PHE A O 1
ATOM 2050 N N . GLU A 1 255 ? 17.730 22.189 -13.342 1.00 43.38 255 GLU A N 1
ATOM 2051 C CA . GLU A 1 255 ? 17.833 23.562 -13.819 1.00 43.38 255 GLU A CA 1
ATOM 2052 C C . GLU A 1 255 ? 17.018 23.744 -15.109 1.00 43.38 255 GLU A C 1
ATOM 2054 O O . GLU A 1 255 ? 17.242 23.086 -16.123 1.00 43.38 255 GLU A O 1
ATOM 2059 N N . ASN A 1 256 ? 16.117 24.727 -15.040 1.00 46.50 256 ASN A N 1
ATOM 2060 C CA . ASN A 1 256 ? 15.659 25.593 -16.126 1.00 46.50 256 ASN A CA 1
ATOM 2061 C C . ASN A 1 256 ? 14.687 25.029 -17.173 1.00 46.50 256 ASN A C 1
ATOM 2063 O O . ASN A 1 256 ? 15.047 24.725 -18.308 1.00 46.50 256 ASN A O 1
ATOM 2067 N N . LEU A 1 257 ? 13.397 25.127 -16.845 1.00 41.16 257 LEU A N 1
ATOM 2068 C CA . LEU A 1 257 ? 12.372 25.504 -17.821 1.00 41.16 257 LEU A CA 1
ATOM 2069 C C . LEU A 1 257 ? 11.602 26.721 -17.290 1.00 41.16 257 LEU A C 1
ATOM 2071 O O . LEU A 1 257 ? 10.660 26.584 -16.512 1.00 41.16 257 LEU A O 1
ATOM 2075 N N . SER A 1 258 ? 12.020 27.918 -17.716 1.00 41.97 258 SER A N 1
ATOM 2076 C CA . SER A 1 258 ? 11.154 29.102 -17.692 1.00 41.97 258 SER A CA 1
ATOM 2077 C C . SER A 1 258 ? 10.018 28.922 -18.703 1.00 41.97 258 SER A C 1
ATOM 2079 O O . SER A 1 258 ? 10.280 28.488 -19.829 1.00 41.97 258 SER A O 1
ATOM 2081 N N . PRO A 1 259 ? 8.776 29.287 -18.351 1.00 58.66 259 PRO A N 1
ATOM 2082 C CA . PRO A 1 259 ? 7.703 29.443 -19.314 1.00 58.66 259 PRO A CA 1
ATOM 2083 C C . PRO A 1 259 ? 7.773 30.816 -20.006 1.00 58.66 259 PRO A C 1
ATOM 2085 O O . PRO A 1 259 ? 8.253 31.787 -19.425 1.00 58.66 259 PRO A O 1
ATOM 2088 N N . GLN A 1 260 ? 7.309 30.790 -21.257 1.00 52.16 260 GLN A N 1
ATOM 2089 C CA . GLN A 1 260 ? 7.012 31.847 -22.241 1.00 52.16 260 GLN A CA 1
ATOM 2090 C C . GLN A 1 260 ? 7.037 33.315 -21.800 1.00 52.16 260 GLN A C 1
ATOM 2092 O O . GLN A 1 260 ? 6.343 33.669 -20.823 1.00 52.16 260 GLN A O 1
#

Mean predicted aligned error: 19.89 Å

Foldseek 3Di:
DDDDDDDDDPDPPPDDPPPVVDPPDVPPPDDPDPPPDPDDVVNVVVVVVVVVVVVVVVVVVVVVVVVVVVVVVVVVVVVVVVVVQVVVVVVPQVGPVSVVVCQCVPPDPVSVVVVVVCCVVCVVVVLVVVVVPPPPCVSVVVVVVVVVVLQVQLVVQLCVVPDPDPPDDVVVVVVPDDPVVSVVVSCVRPVPVVVVVCVVVVNPDPPPPPPPDDDDDDDDDDDDDDDDDDDDDDDDDDDDDDPPPDPDDDDDDPDDDDDD

Solvent-accessible surface area (backbone atoms only — not comparable to full-atom values): 16974 Å² total; per-residue (Å²): 140,86,89,80,83,82,75,88,74,85,80,69,95,81,62,75,83,78,74,70,78,70,75,89,56,95,79,58,80,74,78,76,75,82,76,86,71,85,77,49,71,68,60,49,51,52,53,50,52,53,50,50,51,54,48,50,53,50,52,52,50,49,51,52,49,51,54,49,50,53,49,56,51,51,53,50,52,52,49,52,53,52,54,51,54,51,53,42,38,77,73,69,29,90,39,71,66,58,45,53,51,49,56,78,67,44,84,50,68,69,59,34,55,49,50,53,49,48,46,74,75,41,44,65,62,53,50,51,54,50,54,75,67,48,88,74,52,56,66,59,53,50,49,52,54,52,51,50,51,53,48,50,54,21,50,51,46,50,51,59,70,70,48,75,63,95,86,60,61,67,67,61,54,58,73,69,61,44,71,66,61,49,53,56,52,38,54,76,54,24,49,66,61,50,50,52,53,26,62,75,70,69,49,81,77,80,80,78,78,76,74,80,77,88,77,87,76,93,80,91,82,86,88,83,90,86,78,89,82,92,78,86,83,81,81,85,82,82,80,82,84,64,97,81,80,70,85,80,82,75,85,79,85,88,78,86,84,82,80,134